Protein AF-A0A1X7TZT5-F1 (afdb_monomer)

Foldseek 3Di:
DPDVVVVVVVVPPPPPPPQAAEAEEDPDPVPPDDDDYDACQVCQVPVCVRARHEYEFAAEHEHAAAREHEAHEQYEYEYPAQHGEYEYPELPHEHEHYCYENYEYYNYEYESYAYEYALYEHYEYELYEYEYDPVDPDAREHEAENYAHYHYENYEYYSYEYEYEYDDDPDDDPDDDDHDYHYYNYHYDYNYYYYYYYDDDDD

Organism: Amphimedon queenslandica (NCBI:txid400682)

Secondary structure (DSSP, 8-state):
--SHHHHHHHTTS-------EEEEE-S--TT-SSS-EE-THHHHTTGGG--SEEEEE-SEEEESS-EEEES-EEEEEEESSTT-EEEES-TT-EEEEES-EEEEEEEEEEES-EEEEES-EEEEEEEEEEE--TT--S--EEEEES-BSEEEEEEEEES-EEEEEE---SS--SS-----EEEEEEEEEES--EEEEE-PPP-

Radius of gyration: 19.4 Å; Cα contacts (8 Å, |Δi|>4): 516; chains: 1; bounding box: 39×68×43 Å

Mean predicted aligned error: 8.88 Å

Structure (mmCIF, N/CA/C/O backbone):
data_AF-A0A1X7TZT5-F1
#
_entry.id   AF-A0A1X7TZT5-F1
#
loop_
_atom_site.group_PDB
_atom_site.id
_atom_site.type_symbol
_atom_site.label_atom_id
_atom_site.label_alt_id
_atom_site.label_comp_id
_atom_site.label_asym_id
_atom_site.label_entity_id
_atom_site.label_seq_id
_atom_site.pdbx_PDB_ins_code
_atom_site.Cartn_x
_atom_site.Cartn_y
_atom_site.Cartn_z
_atom_site.occupancy
_atom_site.B_iso_or_equiv
_atom_site.auth_seq_id
_atom_site.auth_comp_id
_atom_site.auth_asym_id
_atom_site.auth_atom_id
_atom_site.pdbx_PDB_model_num
ATOM 1 N N . MET A 1 1 ? 1.686 -47.834 23.806 1.00 55.75 1 MET A N 1
ATOM 2 C CA . MET A 1 1 ? 2.096 -46.793 22.836 1.00 55.75 1 MET A CA 1
ATOM 3 C C . MET A 1 1 ? 1.060 -46.724 21.710 1.00 55.75 1 MET A C 1
ATOM 5 O O . MET A 1 1 ? 1.279 -47.377 20.707 1.00 55.75 1 MET A O 1
ATOM 9 N N . SER A 1 2 ? -0.099 -46.058 21.879 1.00 57.69 2 SER A N 1
ATOM 10 C CA . SER A 1 2 ? -1.090 -45.940 20.772 1.00 57.69 2 SER A CA 1
ATOM 11 C C . SER A 1 2 ? -2.278 -44.970 20.993 1.00 57.69 2 SER A C 1
ATOM 13 O O . SER A 1 2 ? -3.283 -45.087 20.300 1.00 57.69 2 SER A O 1
ATOM 15 N N . HIS A 1 3 ? -2.231 -44.018 21.933 1.00 44.94 3 HIS A N 1
ATOM 16 C CA . HIS A 1 3 ? -3.345 -43.053 22.096 1.00 44.94 3 HIS A CA 1
ATOM 17 C C . HIS A 1 3 ? -2.914 -41.589 21.993 1.00 44.94 3 HIS A C 1
ATOM 19 O O . HIS A 1 3 ? -3.681 -40.763 21.511 1.00 44.94 3 HIS A O 1
ATOM 25 N N . LEU A 1 4 ? -1.658 -41.276 22.324 1.00 50.19 4 LEU A N 1
ATOM 26 C CA . LEU A 1 4 ? -1.127 -39.914 22.212 1.00 50.19 4 LEU A CA 1
ATOM 27 C C . LEU A 1 4 ? -1.001 -39.444 20.749 1.00 50.19 4 LEU A C 1
ATOM 29 O O . LEU A 1 4 ? -1.158 -38.266 20.458 1.00 50.19 4 LEU A O 1
ATOM 33 N N . LEU A 1 5 ? -0.758 -40.374 19.820 1.00 49.84 5 LEU A N 1
ATOM 34 C CA . LEU A 1 5 ? -0.483 -40.057 18.414 1.00 49.84 5 LEU A CA 1
ATOM 35 C C . LEU A 1 5 ? -1.761 -39.697 17.630 1.00 49.84 5 LEU A C 1
ATOM 37 O O . LEU A 1 5 ? -1.715 -38.872 16.725 1.00 49.84 5 LEU A O 1
ATOM 41 N N . VAL A 1 6 ? -2.915 -40.242 18.034 1.00 52.81 6 VAL A N 1
ATOM 42 C CA . VAL A 1 6 ? -4.219 -39.950 17.409 1.00 52.81 6 VAL A CA 1
ATOM 43 C C . VAL A 1 6 ? -4.706 -38.546 17.776 1.00 52.81 6 VAL A C 1
ATOM 45 O O . VAL A 1 6 ? -5.262 -37.847 16.936 1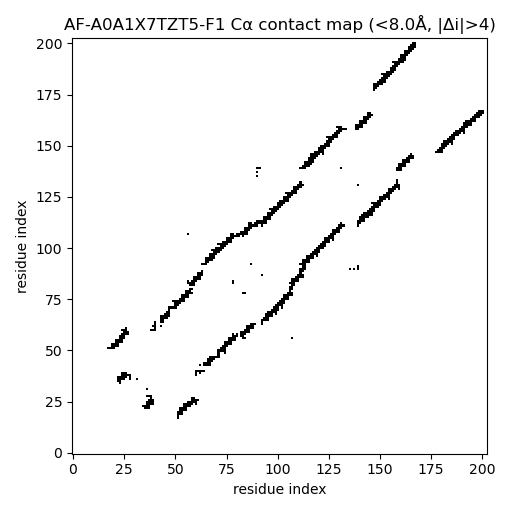.00 52.81 6 VAL A O 1
ATOM 48 N N . VAL A 1 7 ? -4.438 -38.096 19.005 1.00 52.28 7 VAL A N 1
ATOM 49 C CA . VAL A 1 7 ? -4.821 -36.754 19.468 1.00 52.28 7 VAL A CA 1
ATOM 50 C C . VAL A 1 7 ? -4.005 -35.676 18.752 1.00 52.28 7 VAL A C 1
ATOM 52 O O . VAL A 1 7 ? -4.570 -34.688 18.299 1.00 52.28 7 VAL A O 1
ATOM 55 N N . VAL A 1 8 ? -2.700 -35.894 18.562 1.00 50.56 8 VAL A N 1
ATOM 56 C CA . VAL A 1 8 ? -1.834 -34.948 17.839 1.00 50.56 8 VAL A CA 1
ATOM 57 C C . VAL A 1 8 ? -2.254 -34.814 16.370 1.00 50.56 8 VAL A C 1
ATOM 59 O O . VAL A 1 8 ? -2.281 -33.701 15.862 1.00 50.56 8 VAL A O 1
ATOM 62 N N . LEU A 1 9 ? -2.664 -35.900 15.703 1.00 44.12 9 LEU A N 1
ATOM 63 C CA . LEU A 1 9 ? -3.127 -35.841 14.308 1.00 44.12 9 LEU A CA 1
ATOM 64 C C . LEU A 1 9 ? -4.483 -35.132 14.133 1.00 44.12 9 LEU A C 1
ATOM 66 O O . LEU A 1 9 ? -4.686 -34.468 13.120 1.00 44.12 9 LEU A O 1
ATOM 70 N N . LEU A 1 10 ? -5.386 -35.226 15.116 1.00 47.47 10 LEU A N 1
ATOM 71 C CA . LEU A 1 10 ? -6.710 -34.587 15.068 1.00 47.47 10 LEU A CA 1
ATOM 72 C C . LEU A 1 10 ? -6.674 -33.071 15.335 1.00 47.47 10 LEU A C 1
ATOM 74 O O . LEU A 1 10 ? -7.583 -32.360 14.915 1.00 47.47 10 LEU A O 1
ATOM 78 N N . PHE A 1 11 ? -5.624 -32.550 15.980 1.00 43.44 11 PHE A N 1
ATOM 79 C CA . PHE A 1 11 ? -5.453 -31.103 16.177 1.00 43.44 11 PHE A CA 1
ATOM 80 C C . PHE A 1 11 ? -4.908 -30.367 14.941 1.00 43.44 11 PHE A C 1
ATOM 82 O O . PHE A 1 11 ? -5.004 -29.143 14.877 1.00 43.44 11 PHE A O 1
ATOM 89 N N . PHE A 1 12 ? -4.382 -31.083 13.940 1.00 44.75 12 PHE A N 1
ATOM 90 C CA . PHE A 1 12 ? -3.883 -30.481 12.696 1.00 44.75 12 PHE A CA 1
ATOM 91 C C . PHE A 1 12 ? -4.893 -30.504 11.539 1.00 44.75 12 PHE A C 1
ATOM 93 O O . PHE A 1 12 ? -4.599 -29.980 10.468 1.00 44.75 12 PHE A O 1
ATOM 100 N N . SER A 1 13 ? -6.089 -31.072 11.726 1.00 41.25 13 SER A N 1
ATOM 101 C CA . SER A 1 13 ? -7.041 -31.315 10.632 1.00 41.25 13 SER A CA 1
ATOM 102 C C . SER A 1 13 ? -8.166 -30.282 10.479 1.00 41.25 13 SER A C 1
ATOM 104 O O . SER A 1 13 ? -9.149 -30.576 9.805 1.00 41.25 13 SER A O 1
ATOM 106 N N . SER A 1 14 ? -8.079 -29.083 11.068 1.00 45.56 14 SER A N 1
ATOM 107 C CA . SER A 1 14 ? -9.177 -28.100 10.957 1.00 45.56 14 SER A CA 1
ATOM 108 C C . SER A 1 14 ? -8.772 -26.645 10.735 1.00 45.56 14 SER A C 1
ATOM 110 O O . SER A 1 14 ? -9.599 -25.754 10.920 1.00 45.56 14 SER A O 1
ATOM 112 N N . PHE A 1 15 ? -7.553 -26.374 10.270 1.00 42.19 15 PHE A N 1
ATOM 113 C CA . PHE A 1 15 ? -7.317 -25.109 9.581 1.00 42.19 15 PHE A CA 1
ATOM 114 C C . PHE A 1 15 ? -7.604 -25.336 8.105 1.00 42.19 15 PHE A C 1
ATOM 116 O O . PHE A 1 15 ? -6.752 -25.814 7.359 1.00 42.19 15 PHE A O 1
ATOM 123 N N . CYS A 1 16 ? -8.825 -25.002 7.681 1.00 46.19 16 CYS A N 1
ATOM 124 C CA . CYS A 1 16 ? -9.068 -24.661 6.287 1.00 46.19 16 CYS A CA 1
ATOM 125 C C . CYS A 1 16 ? -8.153 -23.476 5.963 1.00 46.19 16 CYS A C 1
ATOM 127 O O . CYS A 1 16 ? -8.523 -22.322 6.163 1.00 46.19 16 CYS A O 1
ATOM 129 N N . SER A 1 17 ? -6.926 -23.770 5.532 1.00 50.31 17 SER A N 1
ATOM 130 C CA . SER A 1 17 ? -6.093 -22.820 4.815 1.00 50.31 17 SER A CA 1
ATOM 131 C C . SER A 1 17 ? -6.901 -22.450 3.583 1.00 50.31 17 SER A C 1
ATOM 133 O O . SER A 1 17 ? -7.018 -23.242 2.647 1.00 50.31 17 SER A O 1
ATOM 135 N N . VAL A 1 18 ? -7.570 -21.299 3.629 1.00 55.38 18 VAL A N 1
ATOM 136 C CA . VAL A 1 18 ? -8.144 -20.703 2.430 1.00 55.38 18 VAL A CA 1
ATOM 137 C C . VAL A 1 18 ? -6.924 -20.398 1.577 1.00 55.38 18 VAL A C 1
ATOM 139 O O . VAL A 1 18 ? -6.178 -19.471 1.884 1.00 55.38 18 VAL A O 1
ATOM 142 N N . SER A 1 19 ? -6.625 -21.264 0.609 1.00 66.31 19 SER A N 1
ATOM 143 C CA . SER A 1 19 ? -5.462 -21.083 -0.247 1.00 66.31 19 SER A CA 1
ATOM 144 C C . SER A 1 19 ? -5.628 -19.745 -0.947 1.00 66.31 19 SER A C 1
ATOM 146 O O . SER A 1 19 ? -6.575 -19.571 -1.719 1.00 66.31 19 SER A O 1
ATOM 148 N N . SER A 1 20 ? -4.753 -18.790 -0.650 1.00 79.25 20 SER A N 1
ATOM 149 C CA . SER A 1 20 ? -4.799 -17.519 -1.353 1.00 79.25 20 SER A CA 1
ATOM 150 C C . SER A 1 20 ? -4.426 -17.744 -2.812 1.00 79.25 20 SER A C 1
ATOM 152 O O . SER A 1 20 ? -3.443 -18.434 -3.097 1.00 79.25 20 SER A O 1
ATOM 154 N N . HIS A 1 21 ? -5.185 -17.151 -3.731 1.00 91.19 21 HIS A N 1
ATOM 155 C CA . HIS A 1 21 ? -4.774 -17.106 -5.132 1.00 91.19 21 HIS A CA 1
ATOM 156 C C . HIS A 1 21 ? -3.500 -16.270 -5.238 1.00 91.19 21 HIS A C 1
ATOM 158 O O . HIS A 1 21 ? -3.380 -15.238 -4.579 1.00 91.19 21 HIS A O 1
ATOM 164 N N . GLN A 1 22 ? -2.538 -16.732 -6.030 1.00 93.38 22 GLN A N 1
ATOM 165 C CA . GLN A 1 22 ? -1.242 -16.079 -6.174 1.00 93.38 22 GLN A CA 1
ATOM 166 C C . GLN A 1 22 ? -1.116 -15.523 -7.587 1.00 93.38 22 GLN A C 1
ATOM 168 O O . GLN A 1 22 ? -1.301 -16.255 -8.557 1.00 93.38 22 GLN A O 1
ATOM 173 N N . TYR A 1 23 ? -0.791 -14.240 -7.683 1.00 94.50 23 TYR A N 1
ATOM 174 C CA . TYR A 1 23 ? -0.597 -13.522 -8.938 1.00 94.50 23 TYR A CA 1
ATOM 175 C C . TYR A 1 23 ? 0.809 -12.950 -8.946 1.00 94.50 23 TYR A C 1
ATOM 177 O O . TYR A 1 23 ? 1.215 -12.324 -7.974 1.00 94.50 23 TYR A O 1
ATOM 185 N N . TYR A 1 24 ? 1.549 -13.152 -10.028 1.00 93.62 24 TYR A N 1
ATOM 186 C CA . TYR A 1 24 ? 2.882 -12.585 -10.189 1.00 93.62 24 TYR A CA 1
ATOM 187 C C . TYR A 1 24 ? 2.790 -11.419 -11.160 1.00 93.62 24 TYR A C 1
ATOM 189 O O . TYR A 1 24 ? 2.211 -11.562 -12.239 1.00 93.62 24 TYR A O 1
ATOM 197 N N . VAL A 1 25 ? 3.310 -10.263 -10.755 1.00 93.69 25 VAL A N 1
ATOM 198 C CA . VAL A 1 25 ? 3.110 -9.015 -11.490 1.00 93.69 25 VAL A CA 1
ATOM 199 C C . VAL A 1 25 ? 4.398 -8.221 -11.673 1.00 93.69 25 VAL A C 1
ATOM 201 O O . VAL A 1 25 ? 5.224 -8.106 -10.765 1.00 93.69 25 VAL A O 1
ATOM 204 N N . SER A 1 26 ? 4.566 -7.705 -12.886 1.00 93.00 26 SER A N 1
ATOM 205 C CA . SER A 1 26 ? 5.666 -6.848 -13.337 1.00 93.00 26 SER A CA 1
ATOM 206 C C . SER A 1 26 ? 5.310 -6.323 -14.725 1.00 93.00 26 SER A C 1
ATOM 208 O O . SER A 1 26 ? 4.624 -7.018 -15.467 1.00 93.00 26 SER A O 1
ATOM 210 N N . ASP A 1 27 ? 5.789 -5.144 -15.107 1.00 92.38 27 ASP A N 1
ATOM 211 C CA . ASP A 1 27 ? 5.683 -4.660 -16.492 1.00 92.38 27 ASP A CA 1
ATOM 212 C C . ASP A 1 27 ? 6.686 -5.356 -17.422 1.00 92.38 27 ASP A C 1
ATOM 214 O O . ASP A 1 27 ? 6.498 -5.400 -18.637 1.00 92.38 27 ASP A O 1
ATOM 218 N N . ASP A 1 28 ? 7.750 -5.928 -16.852 1.00 89.94 28 ASP A N 1
ATOM 219 C CA . ASP A 1 28 ? 8.676 -6.809 -17.553 1.00 89.94 28 ASP A CA 1
ATOM 220 C C . ASP A 1 28 ? 8.570 -8.227 -16.987 1.00 89.94 28 ASP A C 1
ATOM 222 O O . ASP A 1 28 ? 9.091 -8.541 -15.913 1.00 89.94 28 ASP A O 1
ATOM 226 N N . CYS A 1 29 ? 7.863 -9.079 -17.725 1.00 87.88 29 CYS A N 1
ATOM 227 C CA . CYS A 1 29 ? 7.683 -10.494 -17.413 1.00 87.88 29 CYS A CA 1
ATOM 228 C C . CYS A 1 29 ? 8.668 -11.404 -18.166 1.00 87.88 29 CYS A C 1
ATOM 230 O O . CYS A 1 29 ? 8.571 -12.627 -18.067 1.00 87.88 29 CYS A O 1
ATOM 232 N N . SER A 1 30 ? 9.607 -10.848 -18.940 1.00 83.31 30 SER A N 1
ATOM 233 C CA . SER A 1 30 ? 10.484 -11.634 -19.821 1.00 83.31 30 SER A CA 1
ATOM 234 C C . SER A 1 30 ? 11.452 -12.557 -19.070 1.00 83.31 30 SER A C 1
ATOM 236 O O . SER A 1 30 ? 11.886 -13.577 -19.608 1.00 83.31 30 SER A O 1
ATOM 238 N N . SER A 1 31 ? 11.765 -12.228 -17.815 1.00 72.00 31 SER A N 1
ATOM 239 C CA . SER A 1 31 ? 12.664 -12.987 -16.941 1.00 72.00 31 SER A CA 1
ATOM 240 C C . SER A 1 31 ? 12.014 -14.219 -16.299 1.00 72.00 31 SER A C 1
ATOM 242 O O . SER A 1 31 ? 12.713 -15.022 -15.675 1.00 72.00 31 SER A O 1
ATOM 244 N N . VAL A 1 32 ? 10.698 -14.405 -16.459 1.00 77.88 32 VAL A N 1
ATOM 245 C CA . VAL A 1 32 ? 9.943 -15.490 -15.823 1.00 77.88 32 VAL A CA 1
ATOM 246 C C . VAL A 1 32 ? 9.529 -16.534 -16.852 1.00 77.88 32 VAL A C 1
ATOM 248 O O . VAL A 1 32 ? 8.646 -16.316 -17.674 1.00 77.88 32 VAL A O 1
ATOM 251 N N . THR A 1 33 ? 10.146 -17.713 -16.789 1.00 65.88 33 THR A N 1
ATOM 252 C CA . THR A 1 33 ? 9.922 -18.786 -17.775 1.00 65.88 33 THR A CA 1
ATOM 253 C C . THR A 1 33 ? 8.892 -19.833 -17.347 1.00 65.88 33 THR A C 1
ATOM 255 O O . THR A 1 33 ? 8.390 -20.569 -18.194 1.00 65.88 33 THR A O 1
ATOM 258 N N . HIS A 1 34 ? 8.578 -19.931 -16.051 1.00 67.38 34 HIS A N 1
ATOM 259 C CA . HIS A 1 34 ? 7.760 -21.026 -15.500 1.00 67.38 34 HIS A CA 1
ATOM 260 C C . HIS A 1 34 ? 6.520 -20.582 -14.721 1.00 67.38 34 HIS A C 1
ATOM 262 O O . HIS A 1 34 ? 5.659 -21.412 -14.435 1.00 67.38 34 HIS A O 1
ATOM 268 N N . THR A 1 35 ? 6.406 -19.294 -14.410 1.00 79.06 35 THR A N 1
ATOM 269 C CA . THR A 1 35 ? 5.280 -18.736 -13.661 1.00 79.06 35 THR A CA 1
ATOM 270 C C . THR A 1 35 ? 4.579 -17.703 -14.524 1.00 79.06 35 THR A C 1
ATOM 272 O O . THR A 1 35 ? 5.228 -16.863 -15.142 1.00 79.06 35 THR A O 1
ATOM 275 N N . LEU A 1 36 ? 3.251 -17.772 -14.585 1.00 86.88 36 LEU A N 1
ATOM 276 C CA . LEU A 1 36 ? 2.467 -16.816 -15.352 1.00 86.88 36 LEU A CA 1
ATOM 277 C C . LEU A 1 36 ? 2.582 -15.431 -14.698 1.00 86.88 36 LEU A C 1
ATOM 279 O O . LEU A 1 36 ? 2.207 -15.258 -13.538 1.00 86.88 36 LEU A O 1
ATOM 283 N N . CYS A 1 37 ? 3.138 -14.480 -15.443 1.00 91.38 37 CYS A N 1
ATOM 284 C CA . CYS A 1 37 ? 3.341 -13.099 -15.029 1.00 91.38 37 CYS A CA 1
ATOM 285 C C . CYS A 1 37 ? 2.479 -12.180 -15.893 1.00 91.38 37 CYS A C 1
ATOM 287 O O . CYS A 1 37 ? 2.366 -12.388 -17.102 1.00 91.38 37 CYS A O 1
ATOM 289 N N . HIS A 1 38 ? 1.872 -11.186 -15.255 1.00 92.88 38 HIS A N 1
ATOM 290 C CA . HIS A 1 38 ? 0.949 -10.240 -15.874 1.00 92.88 38 HIS A CA 1
ATOM 291 C C . HIS A 1 38 ? 1.298 -8.806 -15.499 1.00 92.88 38 HIS A C 1
ATOM 293 O O . HIS A 1 38 ? 1.908 -8.556 -14.457 1.00 92.88 38 HIS A O 1
ATOM 299 N N . PHE A 1 39 ? 0.840 -7.848 -16.297 1.00 93.56 39 PHE A N 1
ATOM 300 C CA . PHE A 1 39 ? 0.991 -6.447 -15.931 1.00 93.56 39 PHE A CA 1
ATOM 301 C C . PHE A 1 39 ? 0.065 -6.128 -14.759 1.00 93.56 39 PHE A C 1
ATOM 303 O O . PHE A 1 39 ? -1.113 -6.485 -14.765 1.00 93.56 39 PHE A O 1
ATOM 310 N N . PHE A 1 40 ? 0.568 -5.432 -13.735 1.00 93.69 40 PHE A N 1
ATOM 311 C CA . PHE A 1 40 ? -0.261 -5.101 -12.569 1.00 93.69 40 PHE A CA 1
ATOM 312 C C . PHE A 1 40 ? -1.467 -4.218 -12.946 1.00 93.69 40 PHE A C 1
ATOM 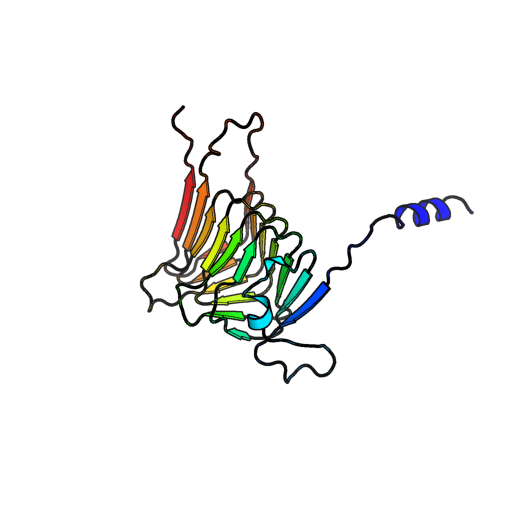314 O O . PHE A 1 40 ? -2.533 -4.302 -12.332 1.00 93.69 40 PHE A O 1
ATOM 321 N N . SER A 1 41 ? -1.324 -3.418 -14.005 1.00 91.31 41 SER A N 1
ATOM 322 C CA . SER A 1 41 ? -2.389 -2.591 -14.581 1.00 91.31 41 SER A CA 1
ATOM 323 C C . SER A 1 41 ? -3.623 -3.388 -15.028 1.00 91.31 41 SER A C 1
ATOM 325 O O . SER A 1 41 ? -4.723 -2.842 -14.991 1.00 91.31 41 SER A O 1
ATOM 327 N N . GLU A 1 42 ? -3.484 -4.679 -15.356 1.00 91.88 42 GLU A N 1
ATOM 328 C CA . GLU A 1 42 ? -4.613 -5.571 -15.672 1.00 91.88 42 GLU A CA 1
ATOM 329 C C . GLU A 1 42 ? -5.544 -5.787 -14.464 1.00 91.88 42 GLU A C 1
ATOM 331 O O . GLU A 1 42 ? -6.737 -6.046 -14.629 1.00 91.88 42 GLU A O 1
ATOM 336 N N . TYR A 1 43 ? -5.012 -5.650 -13.246 1.00 93.19 43 TYR A N 1
ATOM 337 C CA . TYR A 1 43 ? -5.734 -5.867 -11.989 1.00 93.19 43 TYR A CA 1
ATOM 338 C C . TYR A 1 43 ? -6.152 -4.558 -11.318 1.00 93.19 43 TYR A C 1
ATOM 340 O O . TYR A 1 43 ? -7.207 -4.501 -10.684 1.00 93.19 43 TYR A O 1
ATOM 348 N N . ALA A 1 44 ? -5.331 -3.511 -11.453 1.00 89.19 44 ALA A N 1
ATOM 349 C CA . ALA A 1 44 ? -5.448 -2.246 -10.725 1.00 89.19 44 ALA A CA 1
ATOM 350 C C . ALA A 1 44 ? -6.860 -1.632 -10.768 1.00 89.19 44 ALA A C 1
ATOM 352 O O . ALA A 1 44 ? -7.393 -1.227 -9.731 1.00 89.19 44 ALA A O 1
ATOM 353 N N . GLY A 1 45 ? -7.488 -1.623 -11.948 1.00 83.69 45 GLY A N 1
ATOM 354 C CA . GLY A 1 45 ? -8.788 -0.983 -12.161 1.00 83.69 45 GLY A CA 1
ATOM 355 C C . GLY A 1 45 ? -9.970 -1.644 -11.437 1.00 83.69 45 GLY A C 1
ATOM 356 O O . GLY A 1 45 ? -10.980 -0.981 -11.210 1.00 83.69 45 GLY A O 1
ATOM 357 N N . ASP A 1 46 ? -9.861 -2.920 -11.050 1.00 88.56 46 ASP A N 1
ATOM 358 C CA . ASP A 1 46 ? -10.917 -3.650 -10.332 1.00 88.56 46 ASP A CA 1
ATOM 359 C C . ASP A 1 46 ? -10.327 -4.677 -9.351 1.00 88.56 46 ASP A C 1
ATOM 361 O O . ASP A 1 46 ? -10.623 -5.877 -9.389 1.00 88.56 46 ASP A O 1
ATOM 365 N N . MET A 1 47 ? -9.484 -4.202 -8.426 1.00 93.44 47 MET A N 1
ATOM 366 C CA . MET A 1 47 ? -8.924 -5.059 -7.374 1.00 93.44 47 MET A CA 1
ATOM 367 C C . MET A 1 47 ? -9.989 -5.608 -6.406 1.00 93.44 47 MET A C 1
ATOM 369 O O . MET A 1 47 ? -9.728 -6.561 -5.670 1.00 93.44 47 MET A O 1
ATOM 373 N N . SER A 1 48 ? -11.210 -5.066 -6.447 1.00 93.75 48 SER A N 1
ATOM 374 C CA . SER A 1 48 ? -12.343 -5.447 -5.594 1.00 93.75 48 SER A CA 1
ATOM 375 C C . SER A 1 48 ? -12.787 -6.910 -5.761 1.00 93.75 48 SER A C 1
ATOM 377 O O . SER A 1 48 ? -13.437 -7.471 -4.880 1.00 93.75 48 SER A O 1
ATOM 379 N N . ARG A 1 49 ? -12.409 -7.569 -6.865 1.00 94.75 49 ARG A N 1
ATOM 380 C CA . ARG A 1 49 ? -12.733 -8.985 -7.127 1.00 94.75 49 ARG A CA 1
ATOM 381 C C . ARG A 1 49 ? -11.745 -9.981 -6.521 1.00 94.75 49 ARG A C 1
ATOM 383 O O . ARG A 1 49 ? -12.046 -11.171 -6.467 1.00 94.75 49 ARG A O 1
ATOM 390 N N . TYR A 1 50 ? -10.590 -9.523 -6.048 1.00 94.50 50 TYR A N 1
ATOM 391 C CA . TYR A 1 50 ? -9.458 -10.387 -5.706 1.00 94.50 50 TYR A CA 1
ATOM 392 C C . TYR A 1 50 ? -9.359 -10.672 -4.206 1.00 94.50 50 TYR A C 1
ATOM 394 O O . TYR A 1 50 ? -8.290 -10.601 -3.608 1.00 94.50 50 TYR A O 1
ATOM 402 N N . ASN A 1 51 ? -10.480 -11.028 -3.580 1.00 95.00 51 ASN A N 1
ATOM 403 C CA . ASN A 1 51 ? -10.491 -11.465 -2.183 1.00 95.00 51 ASN A CA 1
ATOM 404 C C . ASN A 1 51 ? -9.608 -12.702 -1.971 1.00 95.00 51 ASN A C 1
ATOM 406 O O . ASN A 1 51 ? -9.560 -13.583 -2.829 1.00 95.00 51 ASN A O 1
ATOM 410 N N . ASN A 1 52 ? -8.959 -12.800 -0.806 1.00 95.69 52 ASN A N 1
ATOM 411 C CA . ASN A 1 52 ? -8.056 -13.908 -0.466 1.00 95.69 52 ASN A CA 1
ATOM 412 C C . ASN A 1 52 ? -6.980 -14.122 -1.546 1.00 95.69 52 ASN A C 1
ATOM 414 O O . ASN A 1 52 ? -6.844 -15.215 -2.099 1.00 95.69 52 ASN A O 1
ATOM 418 N N . SER A 1 53 ? -6.257 -13.059 -1.892 1.00 96.12 53 SER A N 1
ATOM 419 C CA . SER A 1 53 ? -5.247 -13.086 -2.953 1.00 96.12 53 SER A CA 1
ATOM 420 C C . SER A 1 53 ? -3.937 -12.452 -2.508 1.00 96.12 53 SER A C 1
ATOM 422 O O . SER A 1 53 ? -3.911 -11.538 -1.684 1.00 96.12 53 SER A O 1
ATOM 424 N N . ILE A 1 54 ? -2.841 -12.940 -3.078 1.00 96.44 54 ILE A N 1
ATOM 425 C CA . ILE A 1 54 ? -1.498 -12.404 -2.897 1.00 96.44 54 ILE A CA 1
ATOM 426 C C . ILE A 1 54 ? -0.957 -12.028 -4.272 1.00 96.44 54 ILE A C 1
ATOM 428 O O . ILE A 1 54 ? -0.895 -12.861 -5.173 1.00 96.44 54 ILE A O 1
ATOM 432 N N . PHE A 1 55 ? -0.558 -10.773 -4.415 1.00 96.19 55 PHE A N 1
ATOM 433 C CA . PHE A 1 55 ? 0.133 -10.240 -5.574 1.00 96.19 55 PHE A CA 1
ATOM 434 C C . PHE A 1 55 ? 1.617 -10.146 -5.245 1.00 96.19 55 PHE A C 1
ATOM 436 O O . PHE A 1 55 ? 2.031 -9.345 -4.405 1.00 96.19 55 PHE A O 1
ATOM 443 N N . TYR A 1 56 ? 2.400 -10.991 -5.898 1.00 94.75 56 TYR A N 1
ATOM 444 C CA . TYR A 1 56 ? 3.847 -11.004 -5.843 1.00 94.75 56 TYR A CA 1
ATOM 445 C C . TYR A 1 56 ? 4.408 -10.079 -6.914 1.00 94.75 56 TYR A C 1
ATOM 447 O O . TYR A 1 56 ? 4.405 -10.404 -8.101 1.00 94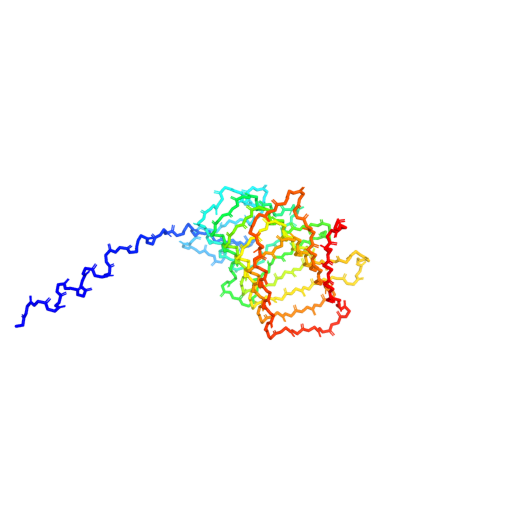.75 56 TYR A O 1
ATOM 455 N N . PHE A 1 57 ? 4.906 -8.928 -6.483 1.00 94.62 57 PHE A N 1
ATOM 456 C CA . PHE A 1 57 ? 5.707 -8.057 -7.324 1.00 94.62 57 PHE A CA 1
ATOM 457 C C . PHE A 1 57 ? 7.087 -8.684 -7.471 1.00 94.62 57 PHE A C 1
ATOM 459 O O . PHE A 1 57 ? 7.686 -9.125 -6.489 1.00 94.62 57 PHE A O 1
ATOM 466 N N . ILE A 1 58 ? 7.559 -8.758 -8.709 1.00 92.38 58 ILE A N 1
ATOM 467 C CA . ILE A 1 58 ? 8.860 -9.348 -9.065 1.00 92.38 58 ILE A CA 1
ATOM 468 C C . ILE A 1 58 ? 9.760 -8.362 -9.816 1.00 92.38 58 ILE A C 1
ATOM 470 O O . ILE A 1 58 ? 10.789 -8.738 -10.366 1.00 92.38 58 ILE A O 1
ATOM 474 N N . GLY A 1 59 ? 9.322 -7.110 -9.900 1.00 91.69 59 GLY A N 1
ATOM 475 C CA . GLY A 1 59 ? 9.942 -6.074 -10.700 1.00 91.69 59 GLY A CA 1
ATOM 476 C C . GLY A 1 59 ? 9.177 -4.766 -10.571 1.00 91.69 59 GLY A C 1
ATOM 477 O O . GLY A 1 59 ? 8.549 -4.485 -9.545 1.00 91.69 59 GLY A O 1
ATOM 478 N N . THR A 1 60 ? 9.244 -3.956 -11.619 1.00 92.56 60 THR A N 1
ATOM 479 C CA . THR A 1 60 ? 8.630 -2.630 -11.659 1.00 92.56 60 THR A CA 1
ATOM 480 C C . THR A 1 60 ? 7.224 -2.688 -12.243 1.00 92.56 60 THR A C 1
ATOM 482 O O . THR A 1 60 ? 6.987 -3.411 -13.209 1.00 92.56 60 THR A O 1
ATOM 485 N N . SER A 1 61 ? 6.303 -1.900 -11.698 1.00 93.50 61 SER A N 1
ATOM 486 C CA . SER A 1 61 ? 4.956 -1.721 -12.243 1.00 93.50 61 SER A CA 1
ATOM 487 C C . SER A 1 61 ? 4.571 -0.243 -12.263 1.00 93.50 61 SER A C 1
ATOM 489 O O . SER A 1 61 ? 4.281 0.346 -11.221 1.00 93.50 61 SER A O 1
ATOM 491 N N . ASP A 1 62 ? 4.554 0.343 -13.454 1.00 92.62 62 ASP A N 1
ATOM 492 C CA . ASP A 1 62 ? 4.043 1.676 -13.741 1.00 92.62 62 ASP A CA 1
ATOM 493 C C . ASP A 1 62 ? 2.527 1.608 -13.954 1.00 92.62 62 ASP A C 1
ATOM 495 O O . ASP A 1 62 ? 2.022 1.118 -14.968 1.00 92.62 62 ASP A O 1
ATOM 499 N N . ILE A 1 63 ? 1.773 2.159 -13.010 1.00 90.56 63 ILE A N 1
ATOM 500 C CA . ILE A 1 63 ? 0.325 2.276 -13.139 1.00 90.56 63 ILE A CA 1
ATOM 501 C C . ILE A 1 63 ? -0.067 3.639 -13.703 1.00 90.56 63 ILE A C 1
ATOM 503 O O . ILE A 1 63 ? 0.457 4.688 -13.321 1.00 90.56 63 ILE A O 1
ATOM 507 N N . ASN A 1 64 ? -1.030 3.617 -14.622 1.00 86.94 64 ASN A N 1
ATOM 508 C CA . ASN A 1 64 ? -1.606 4.823 -15.217 1.00 86.94 64 ASN A CA 1
ATOM 509 C C . ASN A 1 64 ? -2.969 5.188 -14.621 1.00 86.94 64 ASN A C 1
ATOM 511 O O . ASN A 1 64 ? -3.455 6.292 -14.875 1.00 86.94 64 ASN A O 1
ATOM 515 N N . ASP A 1 65 ? -3.547 4.302 -13.810 1.00 87.94 65 ASP A N 1
ATOM 516 C CA . ASP A 1 65 ? -4.867 4.425 -13.197 1.00 87.94 65 ASP A CA 1
ATOM 517 C C . ASP A 1 65 ? -4.807 4.215 -11.683 1.00 87.94 65 ASP A C 1
ATOM 519 O O . ASP A 1 65 ? -3.797 3.767 -11.142 1.00 87.94 65 ASP A O 1
ATOM 523 N N . ASP A 1 66 ? -5.887 4.585 -10.999 1.00 91.44 66 ASP A N 1
ATOM 524 C CA . ASP A 1 66 ? -6.038 4.336 -9.568 1.00 91.44 66 ASP A CA 1
ATOM 525 C C . ASP A 1 66 ? -6.195 2.838 -9.291 1.00 91.44 66 ASP A C 1
ATOM 527 O O . ASP A 1 66 ? -6.845 2.113 -10.048 1.00 91.44 66 ASP A O 1
ATOM 531 N N . VAL A 1 67 ? -5.621 2.379 -8.179 1.00 94.44 67 VAL A N 1
ATOM 532 C CA . VAL A 1 67 ? -5.794 1.004 -7.703 1.00 94.44 67 VAL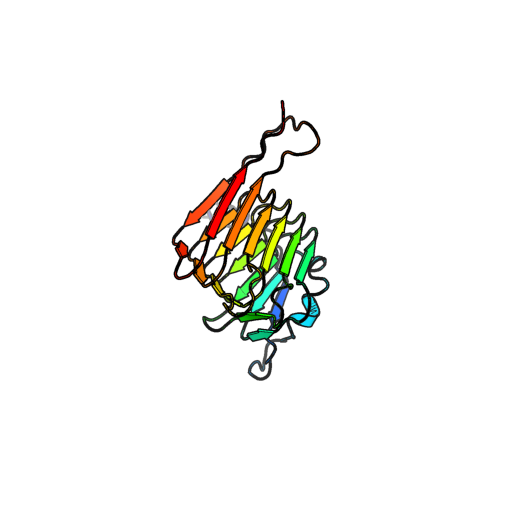 A CA 1
ATOM 533 C C . VAL A 1 67 ? -6.944 0.995 -6.710 1.00 94.44 67 VAL A C 1
ATOM 535 O O . VAL A 1 67 ? -6.802 1.506 -5.600 1.00 94.44 67 VAL A O 1
ATOM 538 N N . ASN A 1 68 ? -8.077 0.406 -7.086 1.00 95.19 68 ASN A N 1
ATOM 539 C CA . ASN A 1 68 ? -9.292 0.451 -6.271 1.00 95.19 68 ASN A CA 1
ATOM 540 C C . ASN A 1 68 ? -9.581 -0.893 -5.592 1.00 95.19 68 ASN A C 1
ATOM 542 O O . ASN A 1 68 ? -10.038 -1.846 -6.225 1.00 95.19 68 ASN A O 1
ATOM 546 N N . MET A 1 69 ? -9.383 -0.938 -4.276 1.00 96.19 69 MET A N 1
ATOM 547 C CA . MET A 1 69 ? -9.725 -2.051 -3.393 1.00 96.19 69 MET A CA 1
ATOM 548 C C . MET A 1 69 ? -10.962 -1.682 -2.562 1.00 96.19 69 MET A C 1
ATOM 550 O O . MET A 1 69 ? -10.848 -1.119 -1.474 1.00 96.19 69 MET A O 1
ATOM 554 N N . THR A 1 70 ? -12.158 -1.969 -3.079 1.00 96.94 70 THR A N 1
ATOM 555 C CA . THR A 1 70 ? -13.418 -1.727 -2.361 1.00 96.94 70 THR A CA 1
ATOM 556 C C . THR A 1 70 ? -13.982 -3.029 -1.814 1.00 96.94 70 THR A C 1
ATOM 558 O O . THR A 1 70 ? -14.130 -3.996 -2.557 1.00 96.94 70 THR A O 1
ATOM 561 N N . ALA A 1 71 ? -14.344 -3.040 -0.529 1.00 97.06 71 ALA A N 1
ATOM 562 C CA . ALA A 1 71 ? -14.944 -4.196 0.138 1.00 97.06 71 ALA A CA 1
ATOM 563 C C . ALA A 1 71 ? -14.113 -5.488 0.015 1.00 97.06 71 ALA A C 1
ATOM 565 O O . ALA A 1 71 ? -14.670 -6.586 -0.065 1.00 97.06 71 ALA A O 1
ATOM 566 N N . VAL A 1 72 ? -12.779 -5.364 0.003 1.00 96.75 72 VAL A N 1
ATOM 567 C CA . VAL A 1 72 ? -11.882 -6.519 -0.085 1.00 96.75 72 VAL A CA 1
ATOM 568 C C . VAL A 1 72 ? -11.511 -7.067 1.287 1.00 96.75 72 VAL A C 1
ATOM 570 O O . VAL A 1 72 ? -11.505 -6.366 2.303 1.00 96.75 72 VAL A O 1
ATOM 573 N N . ARG A 1 73 ? -11.142 -8.344 1.309 1.00 96.94 73 ARG A N 1
ATOM 574 C CA . ARG A 1 73 ? -10.643 -9.056 2.474 1.00 96.94 73 ARG A CA 1
ATOM 575 C C . ARG A 1 73 ? -9.455 -9.937 2.110 1.00 96.94 73 ARG A C 1
ATOM 577 O O . ARG A 1 73 ? -9.511 -10.669 1.122 1.00 96.94 73 ARG A O 1
ATOM 584 N N . ASN A 1 74 ? -8.429 -9.919 2.962 1.00 96.50 74 ASN A N 1
ATOM 585 C CA . ASN A 1 74 ? -7.229 -10.755 2.840 1.00 96.50 74 ASN A CA 1
ATOM 586 C C . ASN A 1 74 ? -6.511 -10.543 1.495 1.00 96.50 74 ASN A C 1
ATOM 588 O O . ASN A 1 74 ? -6.346 -11.483 0.716 1.00 96.50 74 ASN A O 1
ATOM 592 N N . VAL A 1 75 ? -6.128 -9.297 1.211 1.00 97.38 75 VAL A N 1
ATOM 593 C CA . VAL A 1 75 ? -5.365 -8.938 0.008 1.00 97.38 75 VAL A CA 1
ATOM 594 C C . VAL A 1 75 ? -3.958 -8.541 0.413 1.00 97.38 75 VAL A C 1
ATOM 596 O O . VAL A 1 75 ? -3.777 -7.661 1.250 1.00 97.38 75 VAL A O 1
ATOM 599 N N . THR A 1 76 ? -2.963 -9.156 -0.210 1.00 97.25 76 THR A N 1
ATOM 600 C CA . THR A 1 76 ? -1.557 -8.843 0.042 1.00 97.25 76 THR A CA 1
ATOM 601 C C . THR A 1 76 ? -0.892 -8.376 -1.242 1.00 97.25 76 THR A C 1
ATOM 603 O O . THR A 1 76 ? -0.915 -9.098 -2.233 1.00 97.25 76 THR A O 1
ATOM 606 N N . LEU A 1 77 ? -0.252 -7.210 -1.213 1.00 96.62 77 LEU A N 1
ATOM 607 C CA . LEU A 1 77 ? 0.751 -6.791 -2.187 1.00 96.62 77 LEU A CA 1
ATOM 608 C C . LEU A 1 77 ? 2.135 -7.002 -1.558 1.00 96.62 77 LEU A C 1
ATOM 610 O O . LEU A 1 77 ? 2.446 -6.436 -0.504 1.00 96.62 77 LEU A O 1
ATOM 614 N N . HIS A 1 78 ? 2.953 -7.855 -2.165 1.00 96.25 78 HIS A N 1
ATOM 615 C CA . HIS A 1 78 ? 4.245 -8.261 -1.618 1.00 96.25 78 HIS A CA 1
ATOM 616 C C . HIS A 1 78 ? 5.329 -8.217 -2.689 1.00 96.25 78 HIS A C 1
ATOM 618 O O . HIS A 1 78 ? 5.203 -8.898 -3.701 1.00 96.25 78 HIS A O 1
ATOM 624 N N . GLY A 1 79 ? 6.406 -7.467 -2.471 1.00 95.25 79 GLY A N 1
ATOM 625 C CA . GLY A 1 79 ? 7.599 -7.574 -3.311 1.00 95.25 79 GLY A CA 1
ATOM 626 C C . GLY A 1 79 ? 8.457 -8.772 -2.913 1.00 95.25 79 GLY A C 1
ATOM 627 O O . GLY A 1 79 ? 8.686 -9.013 -1.728 1.00 95.25 79 GLY A O 1
ATOM 628 N N . LEU A 1 80 ? 8.926 -9.543 -3.894 1.00 91.50 80 LEU A N 1
ATOM 629 C CA . LEU A 1 80 ? 9.810 -10.692 -3.656 1.00 91.50 80 LEU A CA 1
ATOM 630 C C . LEU A 1 80 ? 11.276 -10.294 -3.458 1.00 91.50 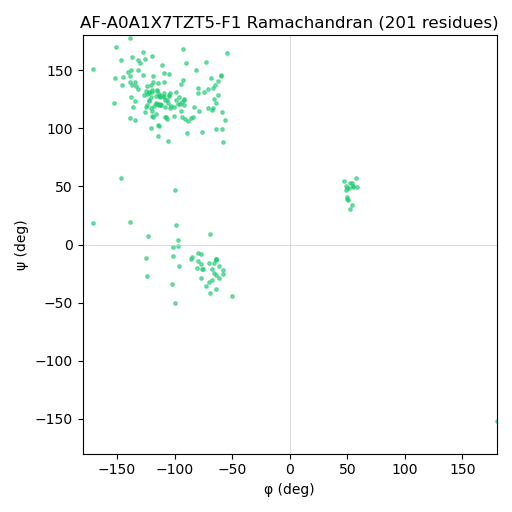80 LEU A C 1
ATOM 632 O O . LEU A 1 80 ? 12.039 -11.056 -2.865 1.00 91.50 80 LEU A O 1
ATOM 636 N N . ASP A 1 81 ? 11.671 -9.108 -3.914 1.00 81.06 81 ASP A N 1
ATOM 637 C CA . ASP A 1 81 ? 13.029 -8.590 -3.787 1.00 81.06 81 ASP A CA 1
ATOM 638 C C . ASP A 1 81 ? 13.052 -7.094 -3.422 1.00 81.06 81 ASP A C 1
ATOM 640 O O . ASP A 1 81 ? 12.017 -6.448 -3.266 1.00 81.06 81 ASP A O 1
ATOM 644 N N . GLN A 1 82 ? 14.255 -6.540 -3.244 1.00 65.25 82 GLN A N 1
ATOM 645 C CA . GLN A 1 82 ? 14.447 -5.136 -2.855 1.00 65.25 82 GLN A CA 1
ATOM 646 C C . GLN A 1 82 ? 14.236 -4.136 -4.007 1.00 65.25 82 GLN A C 1
ATOM 648 O O . GLN A 1 82 ? 14.250 -2.931 -3.762 1.00 65.25 82 GLN A O 1
ATOM 653 N N . ALA A 1 83 ? 14.065 -4.605 -5.246 1.00 77.81 83 ALA A N 1
ATOM 654 C CA . ALA A 1 83 ? 13.900 -3.767 -6.432 1.00 77.81 83 ALA A CA 1
ATOM 655 C C . ALA A 1 83 ? 12.434 -3.657 -6.891 1.00 77.81 83 ALA A C 1
ATOM 657 O O . ALA A 1 83 ? 12.139 -2.920 -7.832 1.00 77.81 83 ALA A O 1
ATOM 658 N N . CYS A 1 84 ? 11.512 -4.347 -6.215 1.00 92.75 84 CYS A N 1
ATOM 659 C CA . CYS A 1 84 ? 10.086 -4.284 -6.502 1.00 92.75 84 CYS A CA 1
ATOM 660 C C . CYS A 1 84 ? 9.530 -2.884 -6.238 1.00 92.75 84 CYS A C 1
ATOM 662 O O . CYS A 1 84 ? 9.593 -2.379 -5.110 1.00 92.75 84 CYS A O 1
ATOM 664 N N . LEU A 1 85 ? 8.943 -2.268 -7.264 1.00 93.00 85 LEU A N 1
ATOM 665 C CA . LEU A 1 85 ? 8.366 -0.935 -7.142 1.00 93.00 85 LEU A CA 1
ATOM 666 C C . LEU A 1 85 ? 7.034 -0.816 -7.874 1.00 93.00 85 LEU A C 1
ATOM 668 O O . LEU A 1 85 ? 6.885 -1.309 -8.989 1.00 93.00 85 LEU A O 1
ATOM 672 N N . ILE A 1 86 ? 6.094 -0.109 -7.253 1.00 94.00 86 ILE A N 1
ATOM 673 C CA . ILE A 1 86 ? 4.919 0.436 -7.928 1.00 94.00 86 ILE A CA 1
ATOM 674 C C . ILE A 1 86 ? 5.144 1.933 -8.084 1.00 94.00 86 ILE A C 1
ATOM 676 O O . ILE A 1 86 ? 5.436 2.628 -7.106 1.00 94.00 86 ILE A O 1
ATOM 680 N N . SER A 1 87 ? 4.976 2.436 -9.296 1.00 92.62 87 SER A N 1
ATOM 681 C CA . SER A 1 87 ? 5.111 3.854 -9.606 1.00 92.62 87 SER A CA 1
ATOM 682 C C . SER A 1 87 ? 3.920 4.373 -10.385 1.00 92.62 87 SER A C 1
ATOM 684 O O . SER A 1 87 ? 3.224 3.640 -11.078 1.00 92.62 87 SER A O 1
ATOM 686 N N . SER A 1 88 ? 3.700 5.678 -10.285 1.00 88.81 88 SER A N 1
ATOM 687 C CA . SER A 1 88 ? 2.831 6.410 -11.195 1.00 88.81 88 SER A CA 1
ATOM 688 C C . SER A 1 88 ? 3.577 7.610 -11.762 1.00 88.81 88 SER A C 1
ATOM 690 O O . SER A 1 88 ? 4.381 8.257 -11.087 1.00 88.81 88 SER A O 1
ATOM 692 N N . ARG A 1 89 ? 3.287 7.943 -13.022 1.00 84.25 89 ARG A N 1
ATOM 693 C CA . ARG A 1 89 ? 3.756 9.195 -13.639 1.00 84.25 89 ARG A CA 1
ATOM 694 C C . ARG A 1 89 ? 2.947 10.406 -13.180 1.00 84.25 89 ARG A C 1
ATOM 696 O O . ARG A 1 89 ? 3.393 11.535 -13.362 1.00 84.25 89 ARG A O 1
ATOM 703 N N . SER A 1 90 ? 1.765 10.175 -12.608 1.00 82.56 90 SER A N 1
ATOM 704 C CA . SER A 1 90 ? 0.915 11.205 -12.023 1.00 82.56 90 SER A CA 1
ATOM 705 C C . SER A 1 90 ? 0.805 11.035 -10.510 1.00 82.56 90 SER A C 1
ATOM 707 O O . SER A 1 90 ? 0.389 9.999 -10.004 1.00 82.56 90 SER A O 1
ATOM 709 N N . ASP A 1 91 ? 1.078 12.125 -9.815 1.00 76.00 91 ASP A N 1
ATOM 710 C CA . ASP A 1 91 ? 0.881 12.367 -8.385 1.00 76.00 91 ASP A CA 1
ATOM 711 C C . ASP A 1 91 ? -0.582 12.342 -7.917 1.00 76.00 91 ASP A C 1
ATOM 713 O O . ASP A 1 91 ? -0.855 12.340 -6.719 1.00 76.00 91 ASP A O 1
ATOM 717 N N . ARG A 1 92 ? -1.535 12.372 -8.855 1.00 83.56 92 ARG A N 1
ATOM 718 C CA . ARG A 1 92 ? -2.972 12.335 -8.557 1.00 83.56 92 ARG A CA 1
ATOM 719 C C . ARG A 1 92 ? -3.500 10.923 -8.381 1.00 83.56 92 ARG A C 1
ATOM 721 O O . ARG A 1 92 ? -4.651 10.769 -7.983 1.00 83.56 92 ARG A O 1
ATOM 728 N N . ARG A 1 93 ? -2.689 9.919 -8.717 1.00 89.81 93 ARG A N 1
ATOM 729 C CA . ARG A 1 93 ? -3.078 8.523 -8.593 1.00 89.81 93 ARG A CA 1
ATOM 730 C C . ARG A 1 93 ? -2.898 8.043 -7.168 1.00 89.81 93 ARG A C 1
ATOM 732 O O . ARG A 1 93 ? -2.021 8.505 -6.430 1.00 89.81 93 ARG A O 1
ATOM 739 N N . SER A 1 94 ? -3.726 7.086 -6.791 1.00 92.88 94 SER A N 1
ATOM 740 C CA . SER A 1 94 ? -3.672 6.490 -5.470 1.00 92.88 94 SER A CA 1
ATOM 741 C C . SER A 1 94 ? -4.053 5.018 -5.475 1.00 92.88 94 SER A C 1
ATOM 743 O O . SER A 1 94 ? -4.735 4.523 -6.370 1.00 92.88 94 SER A O 1
ATOM 745 N N . ILE A 1 95 ? -3.607 4.326 -4.433 1.00 95.62 95 ILE A N 1
ATOM 746 C CA . ILE A 1 95 ? -4.171 3.056 -4.004 1.00 95.62 95 ILE A CA 1
ATOM 747 C C . ILE A 1 95 ? -5.261 3.377 -2.990 1.00 95.62 95 ILE A C 1
ATOM 749 O O . ILE A 1 95 ? -4.959 3.799 -1.873 1.00 95.62 95 ILE A O 1
ATOM 753 N N . LEU A 1 96 ? -6.518 3.207 -3.386 1.00 96.19 96 LEU A N 1
ATOM 754 C CA . LEU A 1 96 ? -7.679 3.404 -2.533 1.00 96.19 96 LEU A CA 1
ATOM 755 C C . LEU A 1 96 ? -8.112 2.070 -1.925 1.00 96.19 96 LEU A C 1
ATOM 757 O O . LEU A 1 96 ? -8.477 1.135 -2.633 1.00 96.19 96 LEU A O 1
ATOM 761 N N . ILE A 1 97 ? -8.126 2.014 -0.600 1.00 97.56 97 ILE A N 1
ATOM 762 C CA . ILE A 1 97 ? -8.588 0.891 0.208 1.00 97.56 97 ILE A CA 1
ATOM 763 C C . ILE A 1 97 ? -9.826 1.370 0.952 1.00 97.56 97 ILE A C 1
ATOM 765 O O . ILE A 1 97 ? -9.730 2.130 1.915 1.00 97.56 97 ILE A O 1
ATOM 769 N N . TYR A 1 98 ? -10.999 0.965 0.483 1.00 97.25 98 TYR A N 1
ATOM 770 C CA . TYR A 1 98 ? -12.271 1.440 1.009 1.00 97.25 98 TYR A CA 1
ATOM 771 C C . TYR A 1 98 ? -13.094 0.287 1.570 1.00 97.25 98 TYR A C 1
ATOM 773 O O . TYR A 1 98 ? -13.270 -0.738 0.906 1.00 97.25 98 TYR A O 1
ATOM 781 N N . ASN A 1 99 ? -13.611 0.456 2.789 1.00 96.56 99 ASN A N 1
ATOM 782 C CA . ASN A 1 99 ? -14.469 -0.523 3.461 1.00 96.56 99 ASN A CA 1
ATOM 783 C C . ASN A 1 99 ? -13.892 -1.953 3.458 1.00 96.56 99 ASN A C 1
ATOM 785 O O . ASN A 1 99 ? -14.598 -2.924 3.200 1.00 96.56 99 ASN A O 1
ATOM 789 N N . SER A 1 100 ? -12.578 -2.071 3.641 1.00 97.19 100 SER A N 1
ATOM 790 C CA . SER A 1 100 ? -11.833 -3.313 3.433 1.00 97.19 100 SER A CA 1
ATOM 791 C C . SER A 1 100 ? -11.146 -3.776 4.711 1.00 97.19 100 SER A C 1
ATOM 793 O O . SER A 1 100 ? -10.960 -3.000 5.648 1.00 97.19 100 SER A O 1
ATOM 795 N N . SER A 1 101 ? -10.750 -5.050 4.756 1.00 97.06 101 SER A N 1
ATOM 796 C CA . SER A 1 101 ? -10.071 -5.612 5.924 1.00 97.06 101 SER A CA 1
ATOM 797 C C . SER A 1 101 ? -8.896 -6.520 5.576 1.00 97.06 101 SER A C 1
ATOM 799 O O . SER A 1 101 ? -8.923 -7.212 4.561 1.00 97.06 101 SER A O 1
ATOM 801 N N . HIS A 1 102 ? -7.890 -6.592 6.451 1.00 97.00 102 HIS A N 1
ATOM 802 C CA . HIS A 1 102 ? -6.743 -7.500 6.284 1.00 97.00 102 HIS A CA 1
ATOM 803 C C . HIS A 1 102 ? -5.997 -7.251 4.963 1.00 97.00 102 HIS A C 1
ATOM 805 O O . HIS A 1 102 ? -5.763 -8.175 4.181 1.00 97.00 102 HIS A O 1
ATOM 811 N N . VAL A 1 103 ? -5.670 -5.985 4.700 1.00 97.81 103 VAL A N 1
ATOM 812 C CA . VAL A 1 103 ? -4.879 -5.588 3.530 1.00 97.81 103 VAL A CA 1
ATOM 813 C C . VAL A 1 103 ? -3.430 -5.395 3.952 1.00 97.81 103 VAL A C 1
ATOM 815 O O . VAL A 1 103 ? -3.154 -4.716 4.944 1.00 97.81 103 VAL A O 1
ATOM 818 N N . VAL A 1 104 ? -2.503 -5.994 3.210 1.00 97.38 104 VAL A N 1
ATOM 819 C CA . VAL A 1 104 ? -1.075 -5.992 3.533 1.00 97.38 104 VAL A CA 1
ATOM 820 C C . VAL A 1 104 ? -0.264 -5.438 2.368 1.00 97.38 104 VAL A C 1
ATOM 822 O O . VAL A 1 104 ? -0.382 -5.922 1.250 1.00 97.38 104 VAL A O 1
ATOM 825 N N . PHE A 1 105 ? 0.611 -4.477 2.648 1.00 95.94 105 PHE A N 1
ATOM 826 C CA . PHE A 1 105 ? 1.677 -4.019 1.756 1.00 95.94 105 PHE A CA 1
ATOM 827 C C . PHE A 1 105 ? 3.008 -4.392 2.384 1.00 95.94 105 PHE A C 1
ATOM 829 O O . PHE A 1 105 ? 3.232 -4.130 3.573 1.00 95.94 105 PHE A O 1
ATOM 836 N N . SER A 1 106 ? 3.889 -5.033 1.621 1.00 95.88 106 SER A N 1
ATOM 837 C CA . SER A 1 106 ? 5.148 -5.503 2.186 1.00 95.88 106 SER A CA 1
ATOM 838 C C . SER A 1 106 ? 6.296 -5.585 1.194 1.00 95.88 106 SER A C 1
ATOM 840 O O . SER A 1 106 ? 6.108 -6.004 0.057 1.00 95.88 106 SER A O 1
ATOM 842 N N . ASN A 1 107 ? 7.497 -5.256 1.679 1.00 95.25 107 ASN A N 1
ATOM 843 C CA . ASN A 1 107 ? 8.764 -5.475 0.978 1.00 95.25 107 ASN A CA 1
ATOM 844 C C . ASN A 1 107 ? 8.807 -4.853 -0.428 1.00 95.25 107 ASN A C 1
ATOM 846 O O . ASN A 1 107 ? 9.118 -5.532 -1.397 1.00 95.25 107 ASN A O 1
ATOM 850 N N . MET A 1 108 ? 8.436 -3.578 -0.554 1.00 94.44 108 MET A N 1
ATOM 851 C CA . MET A 1 108 ? 8.363 -2.909 -1.856 1.00 94.44 108 MET A CA 1
ATOM 852 C C . MET A 1 108 ? 8.612 -1.403 -1.767 1.00 94.44 108 MET A C 1
ATOM 854 O O . MET A 1 108 ? 8.627 -0.823 -0.684 1.00 94.44 108 MET A O 1
ATOM 858 N N . SER A 1 109 ? 8.773 -0.754 -2.915 1.00 94.69 109 SER A N 1
ATOM 859 C CA . SER A 1 109 ? 8.825 0.706 -3.024 1.00 94.69 109 SER A CA 1
ATOM 860 C C . SER A 1 109 ? 7.562 1.253 -3.691 1.00 94.69 109 SER A C 1
ATOM 862 O O . SER A 1 109 ? 7.062 0.676 -4.652 1.00 94.69 109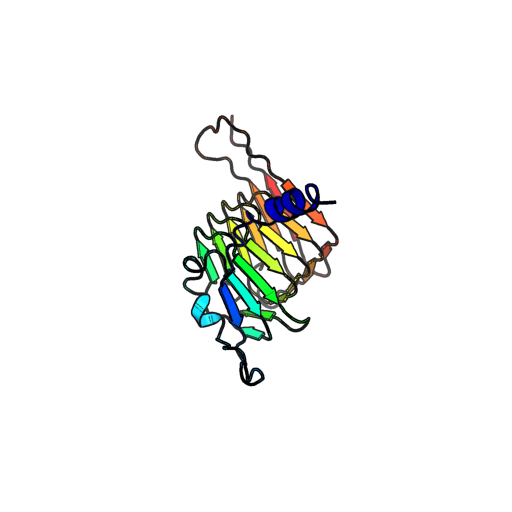 SER A O 1
ATOM 864 N N . ILE A 1 110 ? 7.047 2.377 -3.199 1.00 93.94 110 ILE A N 1
ATOM 865 C CA . ILE A 1 110 ? 5.898 3.093 -3.757 1.00 93.94 110 ILE A CA 1
ATOM 866 C C . ILE A 1 110 ? 6.352 4.499 -4.142 1.00 93.94 110 ILE A C 1
ATOM 868 O O . ILE A 1 110 ? 6.727 5.310 -3.289 1.00 93.94 110 ILE A O 1
ATOM 872 N N . TYR A 1 111 ? 6.310 4.776 -5.442 1.00 92.56 111 TYR A N 1
ATOM 873 C CA . TYR A 1 111 ? 6.794 6.009 -6.043 1.00 92.56 111 TYR A CA 1
ATOM 874 C C . TYR A 1 111 ? 5.659 6.847 -6.614 1.00 92.56 111 TYR A C 1
ATOM 876 O O . TYR A 1 111 ? 4.887 6.385 -7.451 1.00 92.56 111 TYR A O 1
ATOM 884 N N . ASN A 1 112 ? 5.611 8.119 -6.223 1.00 90.44 112 ASN A N 1
ATOM 885 C CA . ASN A 1 112 ? 4.685 9.105 -6.788 1.00 90.44 112 ASN A CA 1
ATOM 886 C C . ASN A 1 112 ? 3.198 8.690 -6.804 1.00 90.44 112 ASN A C 1
ATOM 888 O O . ASN A 1 112 ? 2.444 9.087 -7.688 1.00 90.44 112 ASN A O 1
ATOM 892 N N . LEU A 1 113 ? 2.773 7.886 -5.836 1.00 91.25 113 LEU A N 1
ATOM 893 C CA . LEU A 1 113 ? 1.431 7.321 -5.779 1.00 91.25 113 LEU A CA 1
ATOM 894 C C . LEU A 1 113 ? 0.933 7.409 -4.351 1.00 91.25 113 LEU A C 1
ATOM 896 O O . LEU A 1 113 ? 1.661 6.941 -3.488 1.00 91.25 113 LEU A O 1
ATOM 900 N N . GLY A 1 114 ? -0.247 7.977 -4.093 1.00 92.38 114 GLY A N 1
ATOM 901 C CA . GLY A 1 114 ? -0.829 8.050 -2.745 1.00 92.38 114 GLY A CA 1
ATOM 902 C C . GLY A 1 114 ? -1.348 6.698 -2.242 1.00 92.38 114 GLY A C 1
ATOM 903 O O . GLY A 1 114 ? -1.702 5.835 -3.041 1.00 92.38 114 GLY A O 1
ATOM 904 N N . VAL A 1 115 ? -1.463 6.514 -0.925 1.00 94.62 115 VAL A N 1
ATOM 905 C CA . VAL A 1 115 ? -2.127 5.334 -0.333 1.00 94.62 115 VAL A CA 1
ATOM 906 C C . VAL A 1 115 ? -3.216 5.803 0.616 1.00 94.62 115 VAL A C 1
ATOM 908 O O . VAL A 1 115 ? -2.935 6.430 1.630 1.00 94.62 115 VAL A O 1
ATOM 911 N N . ILE A 1 116 ? -4.472 5.523 0.290 1.00 95.88 116 ILE A N 1
ATOM 912 C CA . ILE A 1 116 ? -5.633 6.038 1.013 1.00 95.88 116 ILE A CA 1
ATOM 913 C C . ILE A 1 116 ? -6.411 4.853 1.569 1.00 95.88 116 ILE A C 1
ATOM 915 O O . ILE A 1 116 ? -7.044 4.126 0.815 1.00 95.88 116 ILE A O 1
ATOM 919 N N . ALA A 1 117 ? -6.395 4.671 2.886 1.00 96.44 117 ALA A N 1
ATOM 920 C CA . ALA A 1 117 ? -7.259 3.722 3.573 1.00 96.44 117 ALA A CA 1
ATOM 921 C C . ALA A 1 117 ? -8.411 4.469 4.244 1.00 96.44 117 ALA A C 1
ATOM 923 O O . ALA A 1 117 ? -8.184 5.311 5.113 1.00 96.44 117 ALA A O 1
ATOM 924 N N . GLN A 1 118 ? -9.643 4.154 3.850 1.00 95.56 118 GLN A N 1
ATOM 925 C CA . GLN A 1 118 ? -10.851 4.767 4.381 1.00 95.56 118 GLN A CA 1
ATOM 926 C C . GLN A 1 118 ? -11.823 3.714 4.913 1.00 95.56 118 GLN A C 1
ATOM 928 O O . GLN A 1 118 ? -12.111 2.726 4.232 1.00 95.56 118 GLN A O 1
ATOM 933 N N . SER A 1 119 ? -12.343 3.937 6.124 1.00 93.62 119 SER A N 1
ATOM 934 C CA . SER A 1 119 ? -13.352 3.071 6.758 1.00 93.62 119 SER A CA 1
ATOM 935 C C . SER A 1 119 ? -12.953 1.590 6.737 1.00 93.62 119 SER A C 1
ATOM 937 O O . SER A 1 119 ? -13.773 0.725 6.460 1.00 93.62 119 SER A O 1
ATOM 939 N N . SER A 1 120 ? -11.669 1.310 6.941 1.00 95.06 120 SER A N 1
ATOM 940 C CA . SER A 1 120 ? -11.060 -0.010 6.739 1.00 95.06 120 SER A CA 1
ATOM 941 C C . SER A 1 120 ? -10.340 -0.461 8.005 1.00 95.06 120 SER A C 1
ATOM 943 O O . SER A 1 120 ? -9.992 0.371 8.838 1.00 95.06 120 SER A O 1
ATOM 945 N N . ASN A 1 121 ? -10.090 -1.758 8.172 1.00 94.94 121 ASN A N 1
ATOM 946 C CA . ASN A 1 121 ? -9.452 -2.282 9.382 1.00 94.94 121 ASN A CA 1
ATOM 947 C C . ASN A 1 121 ? -8.377 -3.344 9.106 1.00 94.94 121 ASN A C 1
ATOM 949 O O . ASN A 1 121 ? -8.344 -3.952 8.040 1.00 94.94 121 ASN A O 1
ATOM 953 N N . ASN A 1 122 ? -7.493 -3.604 10.071 1.00 95.75 122 ASN A N 1
ATOM 954 C CA . ASN A 1 122 ? -6.396 -4.573 9.932 1.00 95.75 122 ASN A CA 1
ATOM 955 C C . ASN A 1 122 ? -5.514 -4.281 8.705 1.00 95.75 122 ASN A C 1
ATOM 957 O O . ASN A 1 122 ? -5.267 -5.157 7.874 1.00 95.75 122 ASN A O 1
ATOM 961 N N . ILE A 1 123 ? -5.063 -3.034 8.572 1.00 96.69 123 ILE A N 1
ATOM 962 C CA . ILE A 1 123 ? -4.164 -2.621 7.489 1.00 96.69 123 ILE A CA 1
ATOM 963 C C . ILE A 1 123 ? -2.725 -2.761 7.969 1.00 96.69 123 ILE A C 1
ATOM 965 O O . ILE A 1 123 ? -2.345 -2.184 8.986 1.00 96.69 123 ILE A O 1
ATOM 969 N N . THR A 1 124 ? -1.906 -3.515 7.242 1.00 96.81 124 THR A N 1
ATOM 970 C CA . THR A 1 124 ? -0.481 -3.667 7.552 1.00 96.81 124 THR A CA 1
ATOM 971 C C . THR A 1 124 ? 0.370 -3.107 6.426 1.00 96.81 124 THR A C 1
ATOM 973 O O . THR A 1 124 ? 0.215 -3.498 5.276 1.00 96.81 124 THR A O 1
ATOM 976 N N . ILE A 1 125 ? 1.310 -2.228 6.760 1.00 95.12 125 ILE A N 1
ATOM 977 C CA . ILE A 1 125 ? 2.332 -1.736 5.834 1.00 95.12 125 ILE A CA 1
ATOM 978 C C . ILE A 1 125 ? 3.688 -2.012 6.476 1.00 95.12 125 ILE A C 1
ATOM 980 O O . ILE A 1 125 ? 3.969 -1.539 7.583 1.00 95.12 125 ILE A O 1
ATOM 984 N N . THR A 1 126 ?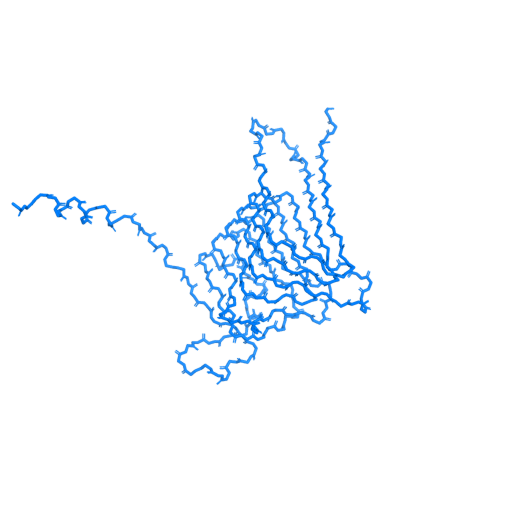 4.524 -2.821 5.829 1.00 95.56 126 THR A N 1
ATOM 985 C CA . THR A 1 126 ? 5.812 -3.221 6.404 1.00 95.56 126 THR A CA 1
ATOM 986 C C . THR A 1 126 ? 6.948 -3.237 5.395 1.00 95.56 126 THR A C 1
ATOM 988 O O . THR A 1 126 ? 6.744 -3.567 4.233 1.00 95.56 126 THR A O 1
ATOM 991 N N . ASN A 1 127 ? 8.159 -2.882 5.824 1.00 94.38 127 ASN A N 1
ATOM 992 C CA . ASN A 1 127 ? 9.358 -2.918 4.981 1.00 94.38 127 ASN A CA 1
ATOM 993 C C . ASN A 1 127 ? 9.140 -2.233 3.619 1.00 94.38 127 ASN A C 1
ATOM 995 O O . ASN A 1 127 ? 9.377 -2.827 2.571 1.00 94.38 127 ASN A O 1
ATOM 999 N N . THR A 1 128 ? 8.552 -1.036 3.637 1.00 92.44 128 THR A N 1
ATOM 1000 C CA . THR A 1 128 ? 8.126 -0.327 2.423 1.00 92.44 128 THR A CA 1
ATOM 1001 C C . THR A 1 128 ? 8.773 1.053 2.365 1.00 92.44 128 THR A C 1
ATOM 1003 O O . THR A 1 128 ? 8.829 1.770 3.368 1.00 92.44 128 THR A O 1
ATOM 1006 N N . LEU A 1 129 ? 9.267 1.432 1.189 1.00 93.31 129 LEU A N 1
ATOM 1007 C CA . LEU A 1 129 ? 9.794 2.767 0.911 1.00 93.31 129 LEU A CA 1
ATOM 1008 C C . LEU A 1 129 ? 8.720 3.598 0.209 1.00 93.31 129 LEU A C 1
ATOM 1010 O O . LEU A 1 129 ? 8.247 3.212 -0.853 1.00 93.31 129 LEU A O 1
ATOM 1014 N N . PHE A 1 130 ? 8.386 4.759 0.760 1.00 92.19 130 PHE A N 1
ATOM 1015 C CA . PHE A 1 130 ? 7.532 5.752 0.116 1.00 92.19 130 PHE A CA 1
ATOM 1016 C C . PHE A 1 130 ? 8.382 6.919 -0.356 1.00 92.19 130 PHE A C 1
ATOM 1018 O O . PHE A 1 130 ? 9.079 7.556 0.441 1.00 92.19 130 PHE A O 1
ATOM 1025 N N . ASN A 1 131 ? 8.335 7.195 -1.653 1.00 90.56 131 ASN A N 1
ATOM 1026 C CA . ASN A 1 131 ? 9.195 8.198 -2.251 1.00 90.56 131 ASN A CA 1
ATOM 1027 C C . ASN A 1 131 ? 8.426 9.034 -3.281 1.00 90.56 131 ASN A C 1
ATOM 1029 O O . ASN A 1 131 ? 8.022 8.566 -4.346 1.00 90.56 131 ASN A O 1
ATOM 1033 N N . GLY A 1 132 ? 8.175 10.284 -2.913 1.00 86.56 132 GLY A N 1
ATOM 1034 C CA . GLY A 1 132 ? 7.572 11.293 -3.766 1.00 86.56 132 GLY A CA 1
ATOM 1035 C C . GLY A 1 132 ? 8.626 12.123 -4.495 1.00 86.56 132 GLY A C 1
ATOM 1036 O O . GLY A 1 132 ? 9.816 12.113 -4.179 1.00 86.56 132 GLY A O 1
ATOM 1037 N N . THR A 1 133 ? 8.184 12.905 -5.472 1.00 78.81 133 THR A N 1
ATOM 1038 C CA . THR A 1 133 ? 9.050 13.823 -6.213 1.00 78.81 133 THR A CA 1
ATOM 1039 C C . THR A 1 133 ? 8.748 15.272 -5.852 1.00 78.81 133 THR A C 1
ATOM 1041 O O . THR A 1 133 ? 7.617 15.739 -5.922 1.00 78.81 133 THR A O 1
ATOM 1044 N N . LYS A 1 134 ? 9.805 16.032 -5.537 1.00 65.44 134 LYS A N 1
ATOM 1045 C CA . LYS A 1 134 ? 9.749 17.470 -5.207 1.00 65.44 134 LYS A CA 1
ATOM 1046 C C . LYS A 1 134 ? 9.143 18.345 -6.318 1.00 65.44 134 LYS A C 1
ATOM 1048 O O . LYS A 1 134 ? 8.721 19.466 -6.052 1.00 65.44 134 LYS A O 1
ATOM 1053 N N . ALA A 1 135 ? 9.151 17.868 -7.564 1.00 59.34 135 ALA A N 1
ATOM 1054 C CA . ALA A 1 135 ? 8.703 18.624 -8.734 1.00 59.34 135 ALA A CA 1
ATOM 1055 C C . ALA A 1 135 ? 7.199 18.945 -8.719 1.00 59.34 135 ALA A C 1
ATOM 1057 O O . ALA A 1 135 ? 6.754 19.815 -9.465 1.00 59.34 135 ALA A O 1
ATOM 1058 N N . ILE A 1 136 ? 6.427 18.260 -7.878 1.00 56.19 136 ILE A N 1
ATOM 1059 C CA . ILE A 1 136 ? 4.975 18.310 -7.885 1.00 56.19 136 ILE A CA 1
ATOM 1060 C C . ILE A 1 136 ? 4.544 18.842 -6.514 1.00 56.19 136 ILE A C 1
ATOM 1062 O O . ILE A 1 136 ? 4.767 18.203 -5.494 1.00 56.19 136 ILE A O 1
ATOM 1066 N N . MET A 1 137 ? 4.003 20.067 -6.462 1.00 52.62 137 MET A N 1
ATOM 1067 C CA . MET A 1 137 ? 3.612 20.754 -5.209 1.00 52.62 137 MET A CA 1
ATOM 1068 C C . MET A 1 137 ? 2.397 20.117 -4.506 1.00 52.62 137 MET A C 1
ATOM 1070 O O . MET A 1 137 ? 1.838 20.689 -3.571 1.00 52.62 137 MET A O 1
ATOM 1074 N N . THR A 1 138 ? 1.957 18.957 -4.971 1.00 57.84 138 THR A N 1
ATOM 1075 C CA . THR A 1 138 ? 0.839 18.169 -4.467 1.00 57.84 138 THR A CA 1
ATOM 1076 C C . THR A 1 138 ? 1.393 17.096 -3.549 1.00 57.84 138 THR A C 1
ATOM 1078 O O . THR A 1 138 ? 2.243 16.292 -3.918 1.00 57.84 138 THR A O 1
ATOM 1081 N N . TRP A 1 139 ? 0.930 17.138 -2.309 1.00 63.56 139 TRP A N 1
ATOM 1082 C CA . TRP A 1 139 ? 1.477 16.370 -1.205 1.00 63.56 139 TRP A CA 1
ATOM 1083 C C . TRP A 1 139 ? 1.005 14.921 -1.347 1.00 63.56 139 TRP A C 1
ATOM 1085 O O . TRP A 1 139 ? -0.136 14.575 -1.010 1.00 63.56 139 TRP A O 1
ATOM 1095 N N . ILE A 1 140 ? 1.864 14.084 -1.932 1.00 80.56 140 ILE A N 1
ATOM 1096 C CA . ILE A 1 140 ? 1.625 12.647 -2.039 1.00 80.56 140 ILE A CA 1
ATOM 1097 C C . ILE A 1 140 ? 1.653 12.093 -0.621 1.00 80.56 140 ILE A C 1
ATOM 1099 O O . ILE A 1 140 ? 2.577 12.353 0.150 1.00 80.56 140 ILE A O 1
ATOM 1103 N N . SER A 1 141 ? 0.580 11.405 -0.250 1.00 87.31 141 SER A N 1
ATOM 1104 C CA . SER A 1 141 ? 0.320 11.098 1.148 1.00 87.31 141 SER A CA 1
ATOM 1105 C C . SER A 1 141 ? -0.233 9.700 1.352 1.00 87.31 141 SER A C 1
ATOM 1107 O O . SER A 1 141 ? -0.977 9.163 0.526 1.00 87.31 141 SER A O 1
ATOM 1109 N N . ILE A 1 142 ? 0.118 9.135 2.505 1.00 92.19 142 ILE A N 1
ATOM 1110 C CA . ILE A 1 142 ? -0.633 8.069 3.142 1.00 92.19 142 ILE A CA 1
ATOM 1111 C C . ILE A 1 142 ? -1.758 8.747 3.914 1.00 92.19 142 ILE A C 1
ATOM 1113 O O . ILE A 1 142 ? -1.493 9.526 4.829 1.00 92.19 142 ILE A O 1
ATOM 1117 N N . LYS A 1 143 ? -3.007 8.459 3.558 1.00 93.94 143 LYS A N 1
ATOM 1118 C CA . LYS A 1 143 ? -4.187 8.966 4.259 1.00 93.94 143 LYS A CA 1
ATOM 1119 C C . LYS A 1 143 ? -4.913 7.813 4.929 1.00 93.94 143 LYS A C 1
ATOM 1121 O O . LYS A 1 143 ? -5.348 6.885 4.256 1.00 93.94 143 LYS A O 1
ATOM 1126 N N . LEU A 1 144 ? -5.037 7.874 6.245 1.00 93.88 144 LEU A N 1
ATOM 1127 C CA . LEU A 1 144 ? -5.711 6.875 7.066 1.00 93.88 144 LEU A CA 1
ATOM 1128 C C . LEU A 1 144 ? -6.950 7.525 7.687 1.00 93.88 144 LEU A C 1
ATOM 1130 O O . LEU A 1 144 ? -6.855 8.164 8.730 1.00 93.88 144 LEU A O 1
ATOM 1134 N N . ASN A 1 145 ? -8.100 7.383 7.031 1.00 93.38 145 ASN A N 1
ATOM 1135 C CA . ASN A 1 145 ? -9.353 8.043 7.400 1.00 93.38 145 ASN A CA 1
ATOM 1136 C C . ASN A 1 145 ? -10.326 7.027 7.996 1.00 93.38 145 ASN A C 1
ATOM 1138 O O . ASN A 1 145 ? -10.843 6.176 7.275 1.00 93.38 145 ASN A O 1
ATOM 1142 N N . ASN A 1 146 ? -10.599 7.089 9.298 1.00 91.44 146 ASN A N 1
ATOM 1143 C CA . ASN A 1 146 ? -11.362 6.038 9.987 1.00 91.44 146 ASN A CA 1
ATOM 1144 C C . ASN A 1 146 ? -10.789 4.644 9.674 1.00 91.44 146 ASN A C 1
ATOM 1146 O O . ASN A 1 146 ? -11.527 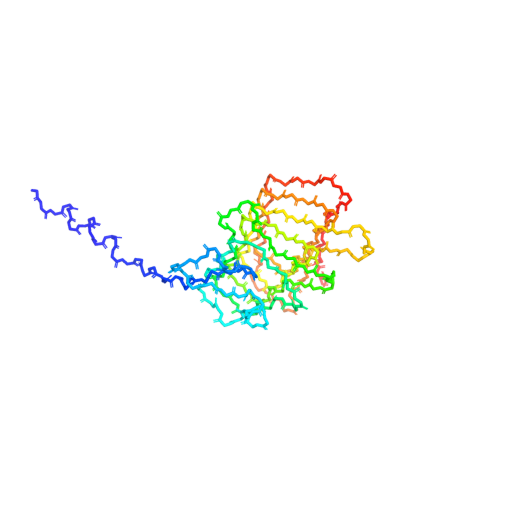3.706 9.371 1.00 91.44 146 ASN A O 1
ATOM 1150 N N . ALA A 1 147 ? -9.458 4.545 9.654 1.00 91.25 147 ALA A N 1
ATOM 1151 C CA . ALA A 1 147 ? -8.748 3.292 9.476 1.00 91.25 147 ALA A CA 1
ATOM 1152 C C . ALA A 1 147 ? -8.351 2.739 10.849 1.00 91.25 147 ALA A C 1
ATOM 1154 O O . ALA A 1 147 ? -7.728 3.434 11.653 1.00 91.25 147 ALA A O 1
ATOM 1155 N N . PHE A 1 148 ? -8.721 1.492 11.110 1.00 89.31 148 PHE A N 1
ATOM 1156 C CA . PHE A 1 148 ? -8.578 0.826 12.400 1.00 89.31 148 PHE A CA 1
ATOM 1157 C C . PHE A 1 148 ? -7.531 -0.273 12.340 1.00 89.31 148 PHE A C 1
ATOM 1159 O O . PHE A 1 148 ? -7.289 -0.850 11.280 1.00 89.31 148 PHE A O 1
ATOM 1166 N N . ASP A 1 149 ? -6.939 -0.596 13.485 1.00 91.25 149 ASP A N 1
ATOM 1167 C CA . ASP A 1 149 ? -5.954 -1.673 13.606 1.00 91.25 149 ASP A CA 1
ATOM 1168 C C . ASP A 1 149 ? -4.864 -1.588 12.537 1.00 91.25 149 ASP A C 1
ATOM 1170 O O . ASP A 1 149 ? -4.577 -2.531 11.793 1.00 91.25 149 ASP A O 1
ATOM 1174 N N . VAL A 1 150 ? -4.291 -0.388 12.429 1.00 92.38 150 VAL A N 1
ATOM 1175 C CA . VAL A 1 150 ? -3.277 -0.084 11.431 1.00 92.38 150 VAL A CA 1
ATOM 1176 C C . VAL A 1 150 ? -1.901 -0.335 12.029 1.00 92.38 150 VAL A C 1
ATOM 1178 O O . VAL A 1 150 ? -1.491 0.293 13.011 1.00 92.38 150 VAL A O 1
ATOM 1181 N N . LYS A 1 151 ? -1.159 -1.246 11.403 1.00 93.81 151 LYS A N 1
ATOM 1182 C CA . LYS A 1 151 ? 0.214 -1.569 11.773 1.00 93.81 151 LYS A CA 1
ATOM 1183 C C . LYS A 1 151 ? 1.170 -1.105 10.692 1.00 93.81 151 LYS A C 1
ATOM 1185 O O . LYS A 1 151 ? 1.154 -1.590 9.564 1.00 93.81 151 LYS A O 1
ATOM 1190 N N . VAL A 1 152 ? 2.071 -0.221 11.080 1.00 89.38 152 VAL A N 1
ATOM 1191 C CA . VAL A 1 152 ? 3.097 0.332 10.210 1.00 89.38 152 VAL A CA 1
ATOM 1192 C C . VAL A 1 152 ? 4.463 0.033 10.807 1.00 89.38 152 VAL A C 1
ATOM 1194 O O . VAL A 1 152 ? 4.740 0.372 11.958 1.00 89.38 152 VAL A O 1
ATOM 1197 N N . SER A 1 153 ? 5.329 -0.632 10.044 1.00 92.25 153 SER A N 1
ATOM 1198 C CA . SER A 1 153 ? 6.656 -1.011 10.541 1.00 92.25 153 SER A CA 1
ATOM 1199 C C . SER A 1 153 ? 7.743 -0.954 9.476 1.00 92.25 153 SER A C 1
ATOM 1201 O O . SER A 1 153 ? 7.497 -1.316 8.334 1.00 92.25 153 SER A O 1
ATOM 1203 N N . SER A 1 154 ? 8.959 -0.552 9.846 1.00 90.75 154 SER A N 1
ATOM 1204 C CA . SER A 1 154 ? 10.107 -0.516 8.923 1.00 90.75 154 SER A CA 1
ATOM 1205 C C . SER A 1 154 ? 9.800 0.297 7.657 1.00 90.75 154 SER A C 1
ATOM 1207 O O . SER A 1 154 ? 9.904 -0.210 6.542 1.00 90.75 154 SER A O 1
ATOM 1209 N N . LEU A 1 155 ? 9.346 1.540 7.838 1.00 87.81 155 LEU A N 1
ATOM 1210 C CA . LEU A 1 155 ? 9.033 2.447 6.732 1.00 87.81 155 LEU A CA 1
ATOM 1211 C C . LEU A 1 155 ? 10.096 3.518 6.561 1.00 87.81 155 LEU A C 1
ATOM 1213 O O . LEU A 1 155 ? 10.623 4.039 7.544 1.00 87.81 155 LEU A O 1
ATOM 1217 N N . VAL A 1 156 ? 10.317 3.910 5.310 1.00 90.00 156 VAL A N 1
ATOM 1218 C CA . VAL A 1 156 ? 11.131 5.073 4.956 1.00 90.00 156 VAL A CA 1
ATOM 1219 C C . VAL A 1 156 ? 10.284 6.040 4.135 1.00 90.00 156 VAL A C 1
ATOM 1221 O O . VAL A 1 156 ? 9.657 5.625 3.163 1.00 90.00 156 VAL A O 1
ATOM 1224 N N . PHE A 1 157 ? 10.277 7.318 4.519 1.00 88.06 157 PHE A N 1
ATOM 1225 C CA . PHE A 1 157 ? 9.546 8.385 3.828 1.00 88.06 157 PHE A CA 1
ATOM 1226 C C . PHE A 1 157 ? 10.490 9.434 3.238 1.00 88.06 157 PHE A C 1
ATOM 1228 O O . PHE A 1 157 ? 11.377 9.951 3.935 1.00 88.06 157 PHE A O 1
ATOM 1235 N N . ILE A 1 158 ? 10.264 9.789 1.973 1.00 89.38 158 ILE A N 1
ATOM 1236 C CA . ILE A 1 158 ? 10.964 10.858 1.254 1.00 89.38 158 ILE A CA 1
ATOM 1237 C C . ILE A 1 158 ? 9.926 11.669 0.462 1.00 89.38 158 ILE A C 1
ATOM 1239 O O . ILE A 1 158 ? 9.284 11.113 -0.424 1.00 89.38 158 ILE A O 1
ATOM 1243 N N . TYR A 1 159 ? 9.778 12.967 0.756 1.00 87.75 159 TYR A N 1
ATOM 1244 C CA . TYR A 1 159 ? 8.754 13.846 0.160 1.00 87.75 159 TYR A CA 1
ATOM 1245 C C . TYR A 1 159 ? 7.335 13.268 0.243 1.00 87.75 159 TYR A C 1
ATOM 1247 O O . TYR A 1 159 ? 6.629 13.179 -0.764 1.00 87.75 159 TYR A O 1
ATOM 1255 N N . TYR A 1 160 ? 6.952 12.810 1.430 1.00 87.31 160 TYR A N 1
ATOM 1256 C CA . TYR A 1 160 ? 5.735 12.046 1.627 1.00 87.31 160 TYR A CA 1
ATOM 1257 C C . TYR A 1 160 ? 5.097 12.350 2.978 1.00 87.31 160 TYR A C 1
ATOM 1259 O O . TYR A 1 160 ? 5.786 12.368 3.999 1.00 87.31 160 TYR A O 1
ATOM 1267 N N . ASP A 1 161 ? 3.776 12.510 2.997 1.00 87.94 161 ASP A N 1
ATOM 1268 C CA . ASP A 1 161 ? 3.057 12.829 4.230 1.00 87.94 161 ASP A CA 1
ATOM 1269 C C . ASP A 1 161 ? 2.221 11.673 4.729 1.00 87.94 161 ASP A C 1
ATOM 1271 O O . ASP A 1 161 ? 1.671 10.891 3.959 1.00 87.94 161 ASP A O 1
ATOM 1275 N N . VAL A 1 162 ? 2.089 11.583 6.043 1.00 88.75 162 VAL A N 1
ATOM 1276 C CA . VAL A 1 162 ? 1.182 10.644 6.687 1.00 88.75 162 VAL A CA 1
ATOM 1277 C C . VAL A 1 162 ? 0.129 11.452 7.420 1.00 88.75 162 VAL A C 1
ATOM 1279 O O . VAL A 1 162 ? 0.423 12.147 8.392 1.00 88.75 162 VAL A O 1
ATOM 1282 N N . VAL A 1 163 ? -1.103 11.369 6.933 1.00 90.75 163 VAL A N 1
ATOM 1283 C CA . VAL A 1 163 ? -2.267 12.038 7.505 1.00 90.75 163 VAL A CA 1
ATOM 1284 C C . VAL A 1 163 ? -3.199 10.977 8.053 1.00 90.75 163 VAL A C 1
ATOM 1286 O O . VAL A 1 163 ? -3.660 10.100 7.327 1.00 90.75 163 VAL A O 1
ATOM 1289 N N . ILE A 1 164 ? -3.476 11.059 9.343 1.00 90.56 164 ILE A N 1
ATOM 1290 C CA . ILE A 1 164 ? -4.384 10.154 10.033 1.00 90.56 164 ILE A CA 1
ATOM 1291 C C . ILE A 1 164 ? -5.545 10.986 10.532 1.00 90.56 164 ILE A C 1
ATOM 1293 O O . ILE A 1 164 ? -5.337 11.923 11.301 1.00 90.56 164 ILE A O 1
ATOM 1297 N N . THR A 1 165 ? -6.750 10.640 10.104 1.00 91.19 165 THR A N 1
ATOM 1298 C CA . THR A 1 165 ? -7.960 11.359 10.472 1.00 91.19 165 THR A CA 1
ATOM 1299 C C . THR A 1 165 ? -8.980 10.393 11.045 1.00 91.19 165 THR A C 1
ATOM 1301 O O . THR A 1 165 ? -9.320 9.380 10.435 1.00 91.19 165 THR A O 1
ATOM 1304 N N . TYR A 1 166 ? -9.497 10.734 12.218 1.00 87.75 166 TYR A N 1
ATOM 1305 C CA . TYR A 1 166 ? -10.708 10.142 12.758 1.00 87.75 166 TYR A CA 1
ATOM 1306 C C . TYR A 1 166 ? -11.857 11.146 12.661 1.00 87.75 166 TYR A C 1
ATOM 1308 O O . TYR A 1 166 ? -11.759 12.253 13.191 1.00 87.75 166 TYR A O 1
ATOM 1316 N N . GLU A 1 167 ? -12.938 10.735 12.006 1.00 86.31 167 GLU A N 1
ATOM 1317 C CA . GLU A 1 167 ? -14.230 11.408 11.988 1.00 86.31 167 GLU A CA 1
ATOM 1318 C C . GLU A 1 167 ? -15.285 10.516 12.661 1.00 86.31 167 GLU A C 1
ATOM 1320 O O . GLU A 1 167 ? -15.375 9.326 12.334 1.00 86.31 167 GLU A O 1
ATOM 1325 N N . PRO A 1 168 ? -16.112 11.061 13.571 1.00 79.25 168 PRO A N 1
ATOM 1326 C CA . PRO A 1 168 ? -17.124 10.281 14.270 1.00 79.25 168 PRO A CA 1
ATOM 1327 C C . PRO A 1 168 ? -18.116 9.659 13.288 1.00 79.25 168 PRO A C 1
ATOM 1329 O O . PRO A 1 168 ? -18.503 10.278 12.296 1.00 79.25 168 PRO A O 1
ATOM 1332 N N . LEU A 1 169 ? -18.589 8.452 13.600 1.00 74.44 169 LEU A N 1
ATOM 1333 C CA . LEU A 1 169 ? -19.692 7.847 12.859 1.00 74.44 169 LEU A CA 1
ATOM 1334 C C . LEU A 1 169 ? -20.957 8.707 13.012 1.00 74.44 169 LEU A C 1
ATOM 1336 O O . LEU A 1 169 ? -21.258 9.195 14.098 1.00 74.44 169 LEU A O 1
ATOM 1340 N N . ALA A 1 170 ? -21.723 8.850 11.927 1.00 71.19 170 ALA A N 1
ATOM 1341 C CA . ALA A 1 170 ? -22.947 9.660 11.893 1.00 71.19 170 ALA A CA 1
ATOM 1342 C C . ALA A 1 170 ? -24.071 9.142 12.814 1.00 71.19 170 ALA A C 1
ATOM 1344 O O . ALA A 1 170 ? -25.062 9.834 13.034 1.00 71.19 170 ALA A O 1
ATOM 1345 N N . VAL A 1 171 ? -23.937 7.920 13.333 1.00 71.75 171 VAL A N 1
ATOM 1346 C CA . VAL A 1 171 ? -24.904 7.276 14.222 1.00 71.75 171 VAL A CA 1
ATOM 1347 C C . VAL A 1 171 ? -24.204 6.955 15.534 1.00 71.75 171 VAL A C 1
ATOM 1349 O O . VAL A 1 171 ? -23.077 6.458 15.525 1.00 71.75 171 VAL A O 1
ATOM 1352 N N . CYS A 1 172 ? -24.878 7.212 16.657 1.00 66.56 172 CYS A N 1
ATOM 1353 C CA . CYS A 1 172 ? -24.406 6.801 17.973 1.00 66.56 172 CYS A CA 1
ATOM 1354 C C . CYS A 1 172 ? -24.182 5.283 17.982 1.00 66.56 172 CYS A C 1
ATOM 1356 O O . CYS A 1 172 ? -25.138 4.509 17.976 1.00 66.56 172 CYS A O 1
ATOM 1358 N N . SER A 1 173 ? -22.920 4.862 17.987 1.00 65.00 173 SER A N 1
ATOM 1359 C CA . SER A 1 173 ? -22.560 3.470 18.231 1.00 65.00 173 SER A CA 1
ATOM 1360 C C . SER A 1 173 ? -22.609 3.216 19.734 1.00 65.00 173 SER A C 1
ATOM 1362 O O . SER A 1 173 ? -22.036 3.977 20.514 1.00 65.00 173 SER A O 1
ATOM 1364 N N . THR A 1 174 ? -23.283 2.145 20.154 1.00 65.50 174 THR A N 1
ATOM 1365 C CA . THR A 1 174 ? -23.237 1.673 21.548 1.00 65.50 174 THR A CA 1
ATOM 1366 C C . THR A 1 174 ? -21.877 1.077 21.907 1.00 65.50 174 THR A C 1
ATOM 1368 O O . THR A 1 174 ? -21.567 0.919 23.085 1.00 65.50 174 THR A O 1
ATOM 1371 N N . GLU A 1 175 ? -21.062 0.761 20.899 1.00 62.56 175 GLU A N 1
ATOM 1372 C CA . GLU A 1 175 ? -19.699 0.262 21.043 1.00 62.56 175 GLU A CA 1
ATOM 1373 C C . GLU A 1 175 ? -18.707 1.348 20.619 1.00 62.56 175 GLU A C 1
ATOM 1375 O O . GLU A 1 175 ? -18.776 1.865 19.501 1.00 62.56 175 GLU A O 1
ATOM 1380 N N . LEU A 1 176 ? -17.781 1.702 21.513 1.00 64.88 176 LEU A N 1
ATOM 1381 C CA . LEU A 1 176 ? -16.638 2.547 21.181 1.00 64.88 176 LEU A CA 1
ATOM 1382 C C . LEU A 1 176 ? -15.689 1.731 20.301 1.00 64.88 176 LEU A C 1
ATOM 1384 O O . LEU A 1 176 ? -15.155 0.723 20.769 1.00 64.88 176 LEU A O 1
ATOM 1388 N N . PRO A 1 177 ? -15.443 2.144 19.050 1.00 67.38 177 PRO A N 1
ATOM 1389 C CA . PRO A 1 177 ? -14.458 1.466 18.234 1.00 67.38 177 PRO A CA 1
ATOM 1390 C C . PRO A 1 177 ? -13.078 1.582 18.892 1.00 67.38 177 PRO A C 1
ATOM 1392 O O . PRO A 1 177 ? -12.638 2.680 19.246 1.00 67.38 177 PRO A O 1
ATOM 1395 N N . HIS A 1 178 ? -12.381 0.461 19.058 1.00 72.94 178 HIS A N 1
ATOM 1396 C CA . HIS A 1 178 ? -10.996 0.482 19.507 1.00 72.94 178 HIS A CA 1
ATOM 1397 C C . HIS A 1 178 ? -10.099 0.837 18.320 1.00 72.94 178 HIS A C 1
ATOM 1399 O O . HIS A 1 178 ? -10.011 0.096 17.347 1.00 72.94 178 HIS A O 1
ATOM 1405 N N . TYR A 1 179 ? -9.434 1.987 18.399 1.00 75.00 179 TYR A N 1
ATOM 1406 C CA . TYR A 1 179 ? -8.428 2.387 17.421 1.00 75.00 179 TYR A CA 1
ATOM 1407 C C . TYR A 1 179 ? -7.059 1.981 17.941 1.00 75.00 179 TYR A C 1
ATOM 1409 O O . TYR A 1 179 ? -6.590 2.522 18.945 1.00 75.00 179 TYR A O 1
ATOM 1417 N N . SER A 1 180 ? -6.404 1.053 17.251 1.00 82.44 180 SER A N 1
ATOM 1418 C CA . SER A 1 180 ? -4.986 0.796 17.456 1.00 82.44 180 SER A CA 1
ATOM 1419 C C . SER A 1 180 ? -4.182 1.289 16.252 1.00 82.44 180 SER A C 1
ATOM 1421 O O . SER A 1 180 ? -4.479 0.979 15.097 1.00 82.44 180 SER A O 1
ATOM 1423 N N . LEU A 1 181 ? -3.174 2.112 16.538 1.00 84.06 181 LEU A N 1
ATOM 1424 C CA . LEU A 1 181 ? -2.162 2.549 15.585 1.00 84.06 181 LEU A CA 1
ATOM 1425 C C . LEU A 1 181 ? -0.803 2.184 16.164 1.00 84.06 181 LEU A C 1
ATOM 1427 O O . LEU A 1 181 ? -0.432 2.658 17.238 1.00 84.06 181 LEU A O 1
ATOM 1431 N N . ILE A 1 182 ? -0.055 1.357 15.442 1.00 87.94 182 ILE A N 1
ATOM 1432 C CA . ILE A 1 182 ? 1.295 0.960 15.838 1.00 87.94 182 ILE A CA 1
ATOM 1433 C C . ILE A 1 182 ? 2.263 1.434 14.764 1.00 87.94 182 ILE A C 1
ATOM 1435 O O . ILE A 1 182 ? 2.177 0.995 13.620 1.00 87.94 182 ILE A O 1
ATOM 1439 N N . LEU A 1 183 ? 3.200 2.295 15.156 1.00 84.38 183 LEU A N 1
A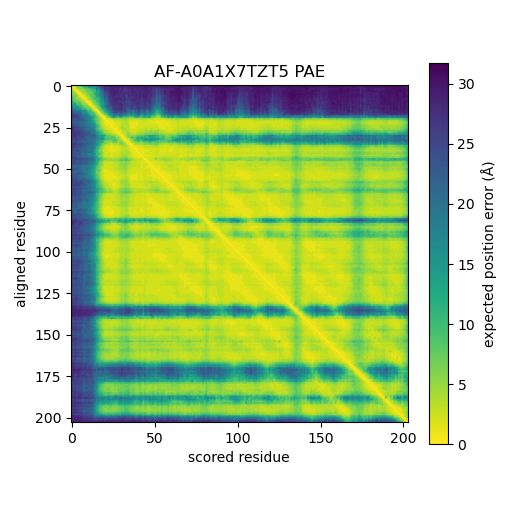TOM 1440 C CA . LEU A 1 183 ? 4.311 2.751 14.324 1.00 84.38 183 LEU A CA 1
ATOM 1441 C C . LEU A 1 183 ? 5.618 2.235 14.933 1.00 84.38 183 LEU A C 1
ATOM 1443 O O . LEU A 1 183 ? 5.925 2.547 16.082 1.00 84.38 183 LEU A O 1
ATOM 1447 N N . ALA A 1 184 ? 6.396 1.460 14.182 1.00 88.81 184 ALA A N 1
ATOM 1448 C CA . ALA A 1 184 ? 7.688 0.940 14.635 1.00 88.81 184 ALA A CA 1
ATOM 1449 C C . ALA A 1 184 ? 8.760 1.101 13.552 1.00 88.81 184 ALA A C 1
ATOM 1451 O O . ALA A 1 184 ? 8.493 0.857 12.381 1.00 88.81 184 ALA A O 1
ATOM 1452 N N . ASN A 1 185 ? 9.988 1.472 13.923 1.00 87.75 185 ASN A N 1
ATOM 1453 C CA . ASN A 1 185 ? 11.106 1.638 12.979 1.00 87.75 185 ASN A CA 1
ATOM 1454 C C . ASN A 1 185 ? 10.738 2.506 11.760 1.00 87.75 185 ASN A C 1
ATOM 1456 O O . ASN A 1 185 ? 10.939 2.113 10.613 1.00 87.75 185 ASN A O 1
ATOM 1460 N N . VAL A 1 186 ? 10.136 3.669 12.011 1.00 84.50 186 VAL A N 1
ATOM 1461 C CA . VAL A 1 186 ? 9.777 4.629 10.965 1.00 84.50 186 VAL A CA 1
ATOM 1462 C C . VAL A 1 186 ? 10.911 5.637 10.813 1.00 84.50 186 VAL A C 1
ATOM 1464 O O . VAL A 1 186 ? 11.281 6.311 11.772 1.00 84.50 186 VAL A O 1
ATOM 1467 N N . THR A 1 187 ? 11.466 5.748 9.610 1.00 85.62 187 THR A N 1
ATOM 1468 C CA . THR A 1 187 ? 12.504 6.721 9.266 1.00 85.62 187 THR A CA 1
ATOM 1469 C C . THR A 1 187 ? 11.921 7.798 8.357 1.00 85.62 187 THR A C 1
ATOM 1471 O O . THR A 1 187 ? 11.482 7.530 7.241 1.00 85.62 187 THR A O 1
ATOM 1474 N N . SER A 1 188 ? 11.936 9.042 8.830 1.00 76.31 188 SER A N 1
ATOM 1475 C CA . SER A 1 188 ? 11.574 10.218 8.039 1.00 76.31 188 SER A CA 1
ATOM 1476 C C . SER A 1 188 ? 12.847 10.962 7.649 1.00 76.31 188 SER A C 1
ATOM 1478 O O . SER A 1 188 ? 13.587 11.397 8.529 1.00 76.31 188 SER A O 1
ATOM 1480 N N . LEU A 1 189 ? 13.128 11.070 6.348 1.00 71.38 189 LEU A N 1
ATOM 1481 C CA . LEU A 1 189 ? 14.397 11.625 5.869 1.00 71.38 189 LEU A CA 1
ATOM 1482 C C . LEU A 1 189 ? 14.301 13.091 5.437 1.00 71.38 189 LEU A C 1
ATOM 1484 O O . LEU A 1 189 ? 15.156 13.895 5.801 1.00 71.38 189 LEU A O 1
ATOM 1488 N N . THR A 1 190 ? 13.333 13.463 4.596 1.00 76.12 190 THR A N 1
ATOM 1489 C CA . THR A 1 190 ? 13.363 14.759 3.894 1.00 76.12 190 THR A CA 1
ATOM 1490 C C . THR A 1 190 ? 11.959 15.254 3.562 1.00 76.12 190 THR A C 1
ATOM 1492 O O . THR A 1 190 ? 11.248 14.580 2.827 1.00 76.12 190 THR A O 1
ATOM 1495 N N . HIS A 1 191 ? 11.608 16.454 4.052 1.00 75.31 191 HIS A N 1
ATOM 1496 C CA . HIS A 1 191 ? 10.347 17.166 3.766 1.00 75.31 191 HIS A CA 1
ATOM 1497 C C . HIS A 1 191 ? 9.096 16.278 3.885 1.00 75.31 191 HIS A C 1
ATOM 1499 O O . HIS A 1 191 ? 8.320 16.168 2.943 1.00 75.31 191 HIS A O 1
ATOM 1505 N N . ASN A 1 192 ? 8.933 15.637 5.040 1.00 78.56 192 ASN A N 1
ATOM 1506 C CA . ASN A 1 192 ? 7.780 14.795 5.345 1.00 78.56 192 ASN A CA 1
ATOM 1507 C C . ASN A 1 192 ? 7.037 15.367 6.552 1.00 78.56 192 ASN A C 1
ATOM 1509 O O . ASN A 1 192 ? 7.678 15.823 7.508 1.00 78.56 192 ASN A O 1
ATOM 1513 N N . TYR A 1 193 ? 5.716 15.248 6.557 1.00 83.44 193 TYR A N 1
ATOM 1514 C CA . TYR A 1 193 ? 4.861 15.611 7.677 1.00 83.44 193 TYR A CA 1
ATOM 1515 C C . TYR A 1 193 ? 4.098 14.391 8.189 1.00 83.44 193 TYR A C 1
ATOM 1517 O O . TYR A 1 193 ? 3.603 13.564 7.428 1.00 83.44 193 TYR A O 1
ATOM 1525 N N . PHE A 1 194 ? 3.983 14.289 9.511 1.00 86.12 194 PHE A N 1
ATOM 1526 C CA . PHE A 1 194 ? 3.106 13.327 10.165 1.00 86.12 194 PHE A CA 1
ATOM 1527 C C . PHE A 1 194 ? 2.043 14.111 10.926 1.00 86.12 194 PHE A C 1
ATOM 1529 O O . PHE A 1 194 ? 2.379 14.938 11.773 1.00 86.12 194 PHE A O 1
ATOM 1536 N N . SER A 1 195 ? 0.770 13.902 10.608 1.00 88.81 195 SER A N 1
ATOM 1537 C CA . SER A 1 195 ? -0.347 14.642 11.198 1.00 88.81 195 SER A CA 1
ATOM 1538 C C . SER A 1 195 ? -1.447 13.695 11.654 1.00 88.81 195 SER A C 1
ATOM 1540 O O . SER A 1 195 ? -1.848 12.794 10.921 1.00 88.81 195 SER A O 1
ATOM 1542 N N . LEU A 1 196 ? -1.934 13.921 12.873 1.00 88.38 196 LEU A N 1
ATOM 1543 C CA . LEU A 1 196 ? -3.038 13.186 13.477 1.00 88.38 196 LEU A CA 1
ATOM 1544 C C . LEU A 1 196 ? -4.162 14.169 13.808 1.00 88.38 196 LEU A C 1
ATOM 1546 O O . LEU A 1 196 ? -3.987 15.063 14.635 1.00 88.38 196 LEU A O 1
ATOM 1550 N N . TYR A 1 197 ? -5.310 13.977 13.172 1.00 88.38 197 TYR A N 1
ATOM 1551 C CA . TYR A 1 197 ? -6.528 14.747 13.372 1.00 88.38 197 TYR A CA 1
ATOM 1552 C C . TYR A 1 197 ? -7.586 13.843 13.995 1.00 88.38 197 TYR A C 1
ATOM 1554 O O . TYR A 1 197 ? -7.961 12.817 13.435 1.00 88.38 197 TYR A O 1
ATOM 1562 N N . ILE A 1 198 ? -8.067 14.214 15.177 1.00 84.06 198 ILE A N 1
ATOM 1563 C CA . ILE A 1 198 ? -9.112 13.472 15.882 1.00 84.06 198 ILE A CA 1
ATOM 1564 C C . ILE A 1 198 ? -10.285 14.420 16.069 1.00 84.06 198 ILE A C 1
ATOM 1566 O O . ILE A 1 198 ? -10.282 15.267 16.965 1.00 84.06 198 ILE A O 1
ATOM 1570 N N . HIS A 1 199 ? -11.291 14.273 15.216 1.00 82.12 199 HIS A N 1
ATOM 1571 C CA . HIS A 1 199 ? -12.554 14.962 15.382 1.00 82.12 199 HIS A CA 1
ATOM 1572 C C . HIS A 1 199 ? -13.420 14.116 16.310 1.00 82.12 199 HIS A C 1
ATOM 1574 O O . HIS A 1 199 ? -13.878 13.036 15.958 1.00 82.12 199 HIS A O 1
ATOM 1580 N N . HIS A 1 200 ? -13.621 14.595 17.529 1.00 68.19 200 HIS A N 1
ATOM 1581 C CA . HIS A 1 200 ? -14.718 14.137 18.368 1.00 68.19 200 HIS A CA 1
ATOM 1582 C C . HIS A 1 200 ? -15.876 15.093 18.081 1.00 68.19 200 HIS A C 1
ATOM 1584 O O . HIS A 1 200 ? -15.681 16.306 18.111 1.00 68.19 200 HIS A O 1
ATOM 1590 N N . GLY A 1 201 ? -17.039 14.569 17.691 1.00 66.00 201 GLY A N 1
ATOM 1591 C CA . GLY A 1 201 ? -18.189 15.396 17.322 1.00 66.00 201 GLY A CA 1
ATOM 1592 C C . GLY A 1 201 ? -18.566 16.381 18.430 1.00 66.00 201 GLY A C 1
ATOM 1593 O O . GLY A 1 201 ? -18.146 16.243 19.579 1.00 66.00 201 GLY A O 1
ATOM 1594 N N . THR A 1 202 ? -19.378 17.379 18.096 1.00 59.34 202 THR A N 1
ATOM 1595 C CA . THR A 1 202 ? -20.023 18.194 19.126 1.00 59.34 202 THR A CA 1
ATOM 1596 C C . THR A 1 202 ? -21.026 17.306 19.851 1.00 59.34 202 THR A C 1
ATOM 1598 O O . THR A 1 202 ? -21.951 16.798 19.217 1.00 59.34 202 THR A O 1
ATOM 1601 N N . SER A 1 203 ? -20.785 17.083 21.142 1.00 50.72 203 SER A N 1
ATOM 1602 C CA . SER A 1 203 ? -21.735 16.498 22.097 1.00 50.72 203 SER A CA 1
ATOM 1603 C C . SER A 1 203 ? -23.153 17.030 21.929 1.00 50.72 203 SER A C 1
ATOM 1605 O O . SER A 1 203 ? -23.261 18.268 21.757 1.00 50.72 203 SER A O 1
#

Nearest PDB structures (foldseek):
  7bbv-assembly2_B  TM=3.640E-01  e=1.645E-02  Verticillium dahliae VdLs.17
  7dmk-assembly4_D  TM=3.283E-01  e=4.746E-01  Bacteroides clarus
  5moy-assembly1_B  TM=2.664E-01  e=1.749E-01  Homo sapiens
  1bhe-assembly1_A  TM=2.652E-01  e=4.054E-01  Pectobacterium carotovorum subsp. carotovorum

pLDDT: mean 83.71, std 14.95, range [41.25, 97.81]

Sequence (203 aa):
MSHLLVVVLLFFSSFCSVSSHQYYVSDDCSSVTHTLCHFFSEYAGDMSRYNNSIFYFIGTSDINDDVNMTAVRNVTLHGLDQACLISSRSDRRSILIYNSSHVVFSNMSIYNLGVIAQSSNNITITNTLFNGTKAIMTWISIKLNNAFDVKVSSLVFIYYDVVITYEPLAVCSTELPHYSLILANVTSLTHNYFSLYIHHGTS

InterPro domains:
  IPR011050 Pectin lyase fold/virulence factor [SSF51126] (65-137)

Solvent-accessible surface area (backbone atoms only — not comparable to full-atom values): 10676 Å² total; per-residue (Å²): 142,85,62,71,67,60,57,61,56,62,73,68,72,75,75,81,72,74,75,55,49,77,44,38,27,14,69,69,46,86,89,51,91,88,56,82,58,40,49,50,62,82,42,27,76,57,40,39,76,49,53,40,23,35,38,36,26,77,26,47,29,78,36,93,64,45,31,37,29,48,64,27,41,42,32,33,44,34,28,78,45,96,70,11,30,42,34,30,94,45,66,85,31,32,40,40,34,32,56,22,35,43,37,36,41,31,34,31,33,38,30,29,47,21,40,35,35,32,58,19,32,43,36,36,40,31,49,29,40,39,40,38,59,87,91,49,95,65,83,31,30,39,36,34,38,46,46,24,43,33,39,39,32,45,32,39,35,30,40,29,30,40,42,35,36,39,67,63,70,98,58,92,64,96,64,82,80,79,76,45,78,46,80,40,70,70,45,79,77,45,81,58,50,82,46,81,46,78,49,74,70,88,128